Protein AF-A0AA47MT22-F1 (afdb_monomer)

Sequence (300 aa):
MAHVSGKPIEEVAQEGETEPFLYKVTQCIPCRMSLIIHWFPNLCTGFGLAFIAYPAALATLPISPLWSILFFLMLFTLGLDSQFANIEVITTCLHDAFPKFIEKKRAFISTVACAVMFLLGLPCVTQAGIYWVTLIDHSLASWVLLAIGLFEVIGIFYIYGGSRFIKDIEMMIGTKGVWFWLYWRLCWYFFTPCITLLILVMSLVMFIPPTYGTVEYPNWGLALGWCIAIFCIVMIPATALYKLAGVQGSFRKRLRLLCSPSEDWHPYMEVHRGEQYSQEHVCTGNIVADEPCCRICCIS

Radius of gyration: 28.9 Å; Cα contacts (8 Å, |Δi|>4): 123; chains: 1; bounding box: 74×49×90 Å

Solvent-accessible surface area (backbone atoms only — not comparable to full-atom values): 18422 Å² total; per-residue (Å²): 143,80,84,88,79,88,76,73,88,74,74,82,79,78,83,83,80,89,78,77,69,69,69,65,67,69,66,74,74,76,92,66,96,81,59,62,69,81,82,52,73,78,58,72,52,71,68,42,31,66,72,46,53,46,54,60,56,39,64,73,43,88,68,29,69,59,56,48,51,53,52,53,50,51,56,48,50,61,51,49,57,54,50,52,52,52,53,48,52,55,45,47,55,53,37,72,73,39,50,93,81,32,75,90,40,57,72,61,52,46,52,50,50,52,53,50,52,51,61,73,43,48,66,50,72,42,97,63,4,65,61,52,48,54,46,49,48,56,31,37,65,59,49,36,51,43,51,50,53,47,51,51,51,45,44,48,47,67,50,68,25,46,76,55,56,52,52,56,48,30,71,75,76,47,84,77,59,70,69,62,52,52,52,51,50,45,41,64,74,45,50,50,54,50,52,47,50,49,52,43,51,50,52,61,75,69,63,67,85,74,64,62,91,91,49,74,65,53,70,70,57,54,50,49,32,51,51,54,30,49,54,64,57,46,49,59,62,50,52,52,48,54,55,58,68,72,52,84,77,56,71,72,59,46,53,53,57,72,52,42,81,60,92,82,72,62,59,91,52,74,89,69,28,56,77,86,60,51,55,63,66,64,62,74,75,62,86,83,75,93,78,94,86,84,86,74,94,87,79,133

Nearest PDB structures (foldseek):
  9eup-assembly1_A  TM=9.547E-01  e=2.471E-10  Drosophila melanogaster
  4xpt-assembly1_A  TM=9.415E-01  e=1.715E-10  Drosophila melanogaster
  9eo4-assembly1_B  TM=9.540E-01  e=5.399E-10  Homo sapiens
  8hfl-assembly1_A  TM=9.388E-01  e=8.548E-09  Homo sapiens
  8xb3-assembly1_A  TM=9.120E-01  e=1.598E-08  Homo sapiens

Secondary structure (DSSP, 8-state):
--------TTSSSSSS---SSHHHHHT-SSS-TTSHHHH-TTTSSTHHIIIIIHHHHHTTSTTHHHHHHHHHHHHHHHHHHHHHHHHHHHHHHHHHH-HHHHTT-HHHHHHHHHHHHHHHHHHHHSTTHHHHHHHHHHHIIIIIHHHHHHHHHIIIIIIIIHHHHHHHHHHHH----HHHHHHHHHIIIIIHHHHHHHHHHHHHHT----EETTEEPPHHHHHHHHHHHHHHHHHHHHHHHHHHHHS-S-HHHHHHHHSSPPTT-S-SSGGG-HHHHHTHHHHSS--SS-----SSSS--

Structure (mmCIF, N/CA/C/O backbone):
data_AF-A0AA47MT22-F1
#
_entry.id   AF-A0AA47MT22-F1
#
loop_
_atom_site.group_PDB
_atom_site.id
_atom_site.type_symbol
_atom_site.label_atom_id
_atom_site.label_alt_id
_atom_site.label_comp_id
_atom_site.label_asym_id
_atom_site.label_entity_id
_atom_site.label_seq_id
_atom_site.pdbx_PDB_ins_code
_atom_site.Cartn_x
_atom_site.Cartn_y
_atom_site.Cartn_z
_atom_site.occupancy
_atom_site.B_iso_or_equiv
_atom_site.auth_seq_id
_atom_site.auth_comp_id
_atom_site.auth_asym_id
_atom_site.auth_atom_id
_atom_site.pdbx_PDB_model_num
ATOM 1 N N . MET A 1 1 ? 17.705 -26.573 -55.200 1.00 41.72 1 MET A N 1
ATOM 2 C CA . MET A 1 1 ? 19.031 -27.030 -54.733 1.00 41.72 1 MET A CA 1
ATOM 3 C C . MET A 1 1 ? 20.013 -25.883 -54.888 1.00 41.72 1 MET A C 1
ATOM 5 O O . MET A 1 1 ? 20.437 -25.626 -56.003 1.00 41.72 1 MET A O 1
ATOM 9 N N . ALA A 1 2 ? 20.317 -25.175 -53.801 1.00 27.16 2 ALA A N 1
ATOM 10 C CA . ALA A 1 2 ? 21.510 -24.340 -53.679 1.00 27.16 2 ALA A CA 1
ATOM 11 C C . ALA A 1 2 ? 21.756 -24.069 -52.186 1.00 27.16 2 ALA A C 1
ATOM 13 O O . ALA A 1 2 ? 20.980 -23.387 -51.527 1.00 27.16 2 ALA A O 1
ATOM 14 N N . HIS A 1 3 ? 22.785 -24.750 -51.691 1.00 25.95 3 HIS A N 1
ATOM 15 C CA . HIS A 1 3 ? 23.547 -24.606 -50.455 1.00 25.95 3 HIS A CA 1
ATOM 16 C C . HIS A 1 3 ? 23.179 -23.490 -49.459 1.00 25.95 3 HIS A C 1
ATOM 18 O O . HIS A 1 3 ? 23.465 -22.316 -49.668 1.00 25.95 3 HIS A O 1
ATOM 24 N N . VAL A 1 4 ? 22.712 -23.924 -48.284 1.00 35.50 4 VAL A N 1
ATOM 25 C CA . VAL A 1 4 ? 22.889 -23.221 -47.008 1.00 35.50 4 VAL A CA 1
ATOM 26 C C . VAL A 1 4 ? 24.307 -23.535 -46.527 1.00 35.50 4 VAL A C 1
ATOM 28 O O . VAL A 1 4 ? 24.593 -24.674 -46.163 1.00 35.50 4 VAL A O 1
ATOM 31 N N . SER A 1 5 ? 25.205 -22.552 -46.566 1.00 32.66 5 SER A N 1
ATOM 32 C CA . SER A 1 5 ? 26.506 -22.632 -45.897 1.00 32.66 5 SER A CA 1
ATOM 33 C C . SER A 1 5 ? 26.442 -21.755 -44.656 1.00 32.66 5 SER A C 1
ATOM 35 O O . SER A 1 5 ? 26.347 -20.533 -44.761 1.00 32.66 5 SER A O 1
ATOM 37 N N . GLY A 1 6 ? 26.441 -22.394 -43.487 1.00 42.38 6 GLY A N 1
ATOM 38 C CA . GLY A 1 6 ? 26.532 -21.716 -42.202 1.00 42.38 6 GLY A CA 1
ATOM 39 C C . GLY A 1 6 ? 27.842 -20.943 -42.087 1.00 42.38 6 GLY A C 1
ATOM 40 O O . GLY A 1 6 ? 28.906 -21.455 -42.441 1.00 42.38 6 GLY A O 1
ATOM 41 N N . LYS A 1 7 ? 27.747 -19.716 -41.578 1.00 30.31 7 LYS A N 1
ATOM 42 C CA . LYS A 1 7 ? 28.877 -18.980 -41.014 1.00 30.31 7 LYS A CA 1
ATOM 43 C C . LYS A 1 7 ? 28.681 -18.840 -39.497 1.00 30.31 7 LYS A C 1
ATOM 45 O O . LYS A 1 7 ? 27.531 -18.736 -39.065 1.00 30.31 7 LYS A O 1
ATOM 50 N N . PRO A 1 8 ? 29.760 -18.888 -38.695 1.00 29.06 8 PRO A N 1
ATOM 51 C CA . PRO A 1 8 ? 29.685 -18.911 -37.236 1.00 29.06 8 PRO A CA 1
ATOM 52 C C . PRO A 1 8 ? 29.242 -17.559 -36.665 1.00 29.06 8 PRO A C 1
ATOM 54 O O . PRO A 1 8 ? 29.506 -16.508 -37.240 1.00 29.06 8 PRO A O 1
ATOM 57 N N . ILE A 1 9 ? 28.608 -17.606 -35.494 1.00 35.16 9 ILE A N 1
ATOM 58 C CA . ILE A 1 9 ? 28.011 -16.477 -34.755 1.00 35.16 9 ILE A CA 1
ATOM 59 C C . ILE A 1 9 ? 29.068 -15.470 -34.229 1.00 35.16 9 ILE A C 1
ATOM 61 O O . ILE A 1 9 ? 28.717 -14.420 -33.704 1.00 35.16 9 ILE A O 1
ATOM 65 N N . GLU A 1 10 ? 30.364 -15.725 -34.425 1.00 34.75 10 GLU A N 1
ATOM 66 C CA . GLU A 1 10 ? 31.461 -14.890 -33.909 1.00 34.75 10 GLU A CA 1
ATOM 67 C C . GLU A 1 10 ? 31.886 -13.713 -34.809 1.00 34.75 10 GLU A C 1
ATOM 69 O O . GLU A 1 10 ? 32.590 -12.829 -34.334 1.00 34.75 10 GLU A O 1
ATOM 74 N N . GLU A 1 11 ? 31.427 -13.617 -36.064 1.00 30.66 11 GLU A N 1
ATOM 75 C CA . GLU A 1 11 ? 31.853 -12.539 -36.988 1.00 30.66 11 GLU A CA 1
ATOM 76 C C . GLU A 1 11 ? 30.921 -11.307 -37.032 1.00 30.66 11 GLU A C 1
ATOM 78 O O . GLU A 1 11 ? 31.255 -10.313 -37.667 1.00 30.66 11 GLU A O 1
ATOM 83 N N . VAL A 1 12 ? 29.777 -11.312 -36.334 1.00 33.12 12 VAL A N 1
ATOM 84 C CA . VAL A 1 12 ? 28.873 -10.132 -36.252 1.00 33.12 12 VAL A CA 1
ATOM 85 C C . VAL A 1 12 ? 29.201 -9.238 -35.040 1.00 33.12 12 VAL A C 1
ATOM 87 O O . VAL A 1 12 ? 28.605 -8.184 -34.851 1.00 33.12 12 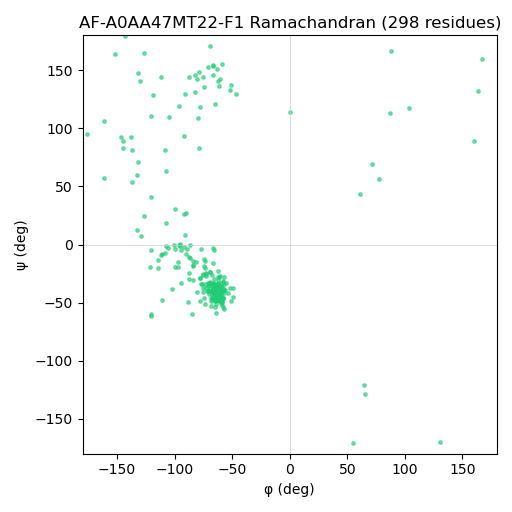VAL A O 1
ATOM 90 N N . ALA A 1 13 ? 30.182 -9.623 -34.219 1.00 32.00 13 ALA A N 1
ATOM 91 C CA . ALA A 1 13 ? 30.502 -8.939 -32.965 1.00 32.00 13 ALA A CA 1
ATOM 92 C C . ALA A 1 13 ? 31.628 -7.885 -33.060 1.00 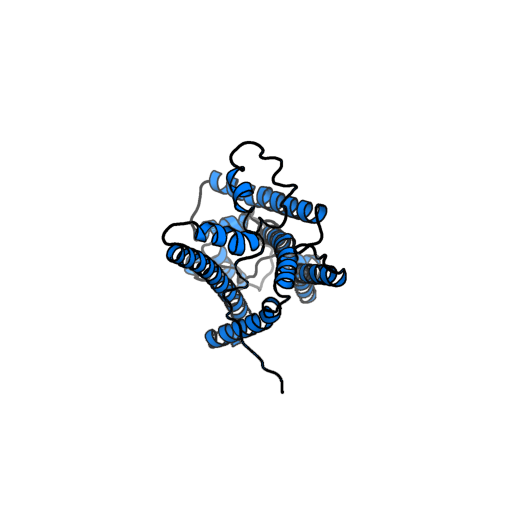32.00 13 ALA A C 1
ATOM 94 O O . ALA A 1 13 ? 31.970 -7.303 -32.033 1.00 32.00 13 ALA A O 1
ATOM 95 N N . GLN A 1 14 ? 32.230 -7.640 -34.234 1.00 31.08 14 GLN A N 1
ATOM 96 C CA . GLN A 1 14 ? 33.464 -6.833 -34.319 1.00 31.08 14 GLN A CA 1
ATOM 97 C C . GLN A 1 14 ? 33.493 -5.671 -35.322 1.00 31.08 14 GLN A C 1
ATOM 99 O O . GLN A 1 14 ? 34.523 -5.012 -35.422 1.00 31.08 14 GLN A O 1
ATOM 104 N N . GLU A 1 15 ? 32.396 -5.315 -35.990 1.00 30.23 15 GLU A N 1
ATOM 105 C CA . GLU A 1 15 ? 32.416 -4.169 -36.913 1.00 30.23 15 GLU A CA 1
ATOM 106 C C . GLU A 1 15 ? 31.163 -3.295 -36.757 1.00 30.23 15 GLU A C 1
ATOM 108 O O . GLU A 1 15 ? 30.182 -3.419 -37.484 1.00 30.23 15 GLU A O 1
ATOM 113 N N . GLY A 1 16 ? 31.184 -2.424 -35.743 1.00 29.72 16 GLY A N 1
ATOM 114 C CA . GLY A 1 16 ? 30.138 -1.426 -35.516 1.00 29.72 16 GLY A CA 1
ATOM 115 C C . GLY A 1 16 ? 30.106 -0.895 -34.083 1.00 29.72 16 GLY A C 1
ATOM 116 O O . GLY A 1 16 ? 29.376 -1.418 -33.254 1.00 29.72 16 GLY A O 1
ATOM 117 N N . GLU A 1 17 ? 30.870 0.173 -33.835 1.00 33.06 17 GLU A N 1
ATOM 118 C CA . GLU A 1 17 ? 30.753 1.093 -32.683 1.00 33.06 17 GLU A CA 1
ATOM 119 C C . GLU A 1 17 ? 31.311 0.635 -31.320 1.00 33.06 17 GLU A C 1
ATOM 121 O O . GLU A 1 17 ? 30.664 0.711 -30.277 1.00 33.06 17 GLU A O 1
ATOM 126 N N . THR A 1 18 ? 32.599 0.289 -31.286 1.00 36.19 18 THR A N 1
ATOM 127 C CA . THR A 1 18 ? 33.440 0.550 -30.105 1.00 36.19 18 THR A CA 1
ATOM 128 C C . THR A 1 18 ? 33.854 2.032 -30.068 1.00 36.19 18 THR A C 1
ATOM 130 O O . THR A 1 18 ? 34.573 2.474 -30.960 1.00 36.19 18 THR A O 1
ATOM 133 N N . GLU A 1 19 ? 33.433 2.731 -28.997 1.00 36.72 19 GLU A N 1
ATOM 134 C CA . GLU A 1 19 ? 33.681 4.137 -28.569 1.00 36.72 19 GLU A CA 1
ATOM 135 C C . GLU A 1 19 ? 32.711 5.209 -29.131 1.00 36.72 19 GLU A C 1
ATOM 137 O O . GLU A 1 19 ? 32.750 5.476 -30.331 1.00 36.72 19 GLU A O 1
ATOM 142 N N . PRO A 1 20 ? 31.858 5.881 -28.300 1.00 39.59 20 PRO A N 1
ATOM 143 C CA . PRO A 1 20 ? 32.240 6.510 -27.026 1.00 39.59 20 PRO A CA 1
ATOM 144 C C . PRO A 1 20 ? 31.150 6.428 -25.919 1.00 39.59 20 PRO A C 1
ATOM 146 O O . PRO A 1 20 ? 30.406 7.385 -25.684 1.00 39.59 20 PRO A O 1
ATOM 149 N N . PHE A 1 21 ? 31.055 5.315 -25.181 1.00 44.97 21 PHE A N 1
ATOM 150 C CA . PHE A 1 21 ? 30.236 5.256 -23.949 1.00 44.97 21 PHE A CA 1
ATOM 151 C C . PHE A 1 21 ? 31.080 5.552 -22.692 1.00 44.97 21 PHE A C 1
ATOM 153 O O . PHE A 1 21 ? 30.622 6.220 -21.766 1.00 44.97 21 PHE A O 1
ATOM 160 N N . LEU A 1 22 ? 32.359 5.159 -22.696 1.00 36.66 22 LEU A N 1
ATOM 161 C CA . LEU A 1 22 ? 33.293 5.312 -21.570 1.00 36.66 22 LEU A 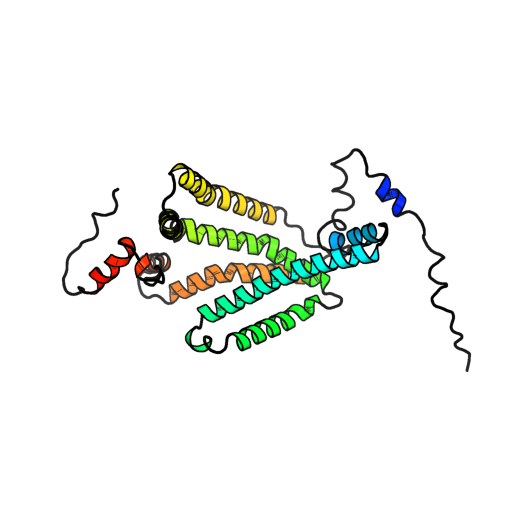CA 1
ATOM 162 C C . LEU A 1 22 ? 33.858 6.737 -21.408 1.00 36.66 22 LEU A C 1
ATOM 164 O O . LEU A 1 22 ? 34.106 7.181 -20.282 1.00 36.66 22 LEU A O 1
ATOM 168 N N . TYR A 1 23 ? 33.971 7.503 -22.498 1.00 37.50 23 TYR A N 1
ATOM 169 C CA . TYR A 1 23 ? 34.375 8.917 -22.456 1.00 37.50 23 TYR A CA 1
ATOM 170 C C . TYR A 1 23 ? 33.369 9.803 -21.689 1.00 37.50 23 TYR A C 1
ATOM 172 O O . TYR A 1 23 ? 33.774 10.720 -20.973 1.00 37.50 23 TYR A O 1
ATOM 180 N N . LYS A 1 24 ? 32.062 9.502 -21.748 1.00 38.75 24 LYS A N 1
ATOM 181 C CA . LYS A 1 24 ? 31.034 10.294 -21.047 1.00 38.75 24 LYS A CA 1
ATOM 182 C C . LYS A 1 24 ? 30.945 10.013 -19.547 1.00 38.75 24 LYS A C 1
ATOM 184 O O . LYS A 1 24 ? 30.583 10.913 -18.798 1.00 38.75 24 LYS A O 1
ATOM 189 N N . VAL A 1 25 ? 31.284 8.806 -19.095 1.00 45.94 25 VAL A N 1
ATOM 190 C CA . VAL A 1 25 ? 31.174 8.434 -17.671 1.00 45.94 25 VAL A CA 1
ATOM 191 C C . VAL A 1 25 ? 32.319 9.036 -16.846 1.00 45.94 25 VAL A C 1
ATOM 193 O O . VAL A 1 25 ? 32.112 9.463 -15.712 1.00 45.94 25 VAL A O 1
ATOM 196 N N . THR A 1 26 ? 33.513 9.155 -17.430 1.00 38.31 26 THR A N 1
ATOM 197 C CA . THR A 1 26 ? 34.720 9.576 -16.695 1.00 38.31 26 THR A CA 1
ATOM 198 C C . THR A 1 26 ? 34.862 11.103 -16.572 1.00 38.31 26 THR A C 1
ATOM 200 O O . THR A 1 26 ? 35.562 11.586 -15.687 1.00 38.31 26 THR A O 1
ATOM 203 N N . GLN A 1 27 ? 34.160 11.893 -17.395 1.00 35.69 27 GLN A N 1
ATOM 204 C CA . GLN A 1 27 ? 34.211 13.365 -17.338 1.00 35.69 27 GLN A CA 1
ATOM 205 C C . GLN A 1 27 ? 33.215 13.987 -16.326 1.00 35.69 27 GLN A C 1
ATOM 207 O O . GLN A 1 27 ? 33.185 15.204 -16.157 1.00 35.69 27 GLN A O 1
ATOM 212 N N . CYS A 1 28 ? 32.420 13.176 -15.614 1.00 40.41 28 CYS A N 1
ATOM 213 C CA . CYS A 1 28 ? 31.379 13.626 -14.673 1.00 40.41 28 CYS A CA 1
ATOM 214 C C . CYS A 1 28 ? 31.845 13.809 -13.212 1.00 40.41 28 CYS A C 1
ATOM 216 O O . CYS A 1 28 ? 31.042 13.731 -12.284 1.00 40.41 28 CYS A O 1
ATOM 218 N N . ILE A 1 29 ? 33.129 14.093 -12.991 1.00 47.78 29 ILE A N 1
ATOM 219 C CA . ILE A 1 29 ? 33.681 14.528 -11.699 1.00 47.78 29 ILE A CA 1
ATOM 220 C C . ILE A 1 29 ? 34.677 15.653 -12.046 1.00 47.78 29 ILE A C 1
ATOM 222 O O . ILE A 1 29 ? 35.802 15.304 -12.392 1.00 47.78 29 ILE A O 1
ATOM 226 N N . PRO A 1 30 ? 34.339 16.970 -12.073 1.00 47.44 30 PRO A N 1
ATOM 227 C CA . PRO A 1 30 ? 33.476 17.705 -11.135 1.00 47.44 30 PRO A CA 1
ATOM 228 C C . PRO A 1 30 ? 32.564 18.806 -11.774 1.00 47.44 30 PRO A C 1
ATOM 230 O O . PRO A 1 30 ? 32.620 19.102 -12.962 1.00 47.44 30 PRO A O 1
ATOM 233 N N . CYS A 1 31 ? 31.758 19.486 -10.943 1.00 33.75 31 CYS A N 1
ATOM 234 C CA . CYS A 1 31 ? 31.208 20.843 -11.167 1.00 33.75 31 CYS A CA 1
ATOM 235 C C . CYS A 1 31 ? 30.108 21.086 -12.236 1.00 33.75 31 CYS A C 1
ATOM 237 O O . CYS A 1 31 ? 30.317 21.864 -13.162 1.00 33.75 31 CYS A O 1
ATOM 239 N N . ARG A 1 32 ? 28.873 20.597 -12.024 1.00 36.88 32 ARG A N 1
ATOM 240 C CA . ARG A 1 32 ? 27.625 21.399 -12.201 1.00 36.88 32 ARG A CA 1
ATOM 241 C C . ARG A 1 32 ? 26.385 20.597 -11.786 1.00 36.88 32 ARG A C 1
ATOM 243 O O . ARG A 1 32 ? 25.789 19.877 -12.579 1.00 36.88 32 ARG A O 1
ATOM 250 N N . MET A 1 33 ? 25.953 20.786 -10.542 1.00 38.59 33 MET A N 1
ATOM 251 C CA . MET A 1 33 ? 24.784 20.117 -9.945 1.00 38.59 33 MET A CA 1
ATOM 252 C C . MET A 1 33 ? 23.429 20.511 -10.585 1.00 38.59 33 MET A C 1
ATOM 254 O O . MET A 1 33 ? 22.405 19.943 -10.237 1.00 38.59 33 MET A O 1
ATOM 258 N N . SER A 1 34 ? 23.389 21.462 -11.529 1.00 38.19 34 SER A N 1
ATOM 259 C CA . SER A 1 34 ? 22.131 21.983 -12.104 1.00 38.19 34 SER A CA 1
ATOM 260 C C . SER A 1 34 ? 21.829 21.547 -13.543 1.00 38.19 34 SER A C 1
ATOM 262 O O . SER A 1 34 ? 20.791 21.932 -14.066 1.00 38.19 34 SER A O 1
ATOM 264 N N . LEU A 1 35 ? 22.693 20.768 -14.206 1.00 37.38 35 LEU A N 1
ATOM 265 C CA . LEU A 1 35 ? 22.514 20.417 -15.631 1.00 37.38 35 LEU A CA 1
ATOM 266 C C . LEU A 1 35 ? 22.172 18.948 -15.906 1.00 37.38 35 LEU A C 1
ATOM 268 O O . LEU A 1 35 ? 21.790 18.616 -17.025 1.00 37.38 35 LEU A O 1
ATOM 272 N N . ILE A 1 36 ? 22.228 18.085 -14.890 1.00 43.88 36 ILE A N 1
ATOM 273 C CA . ILE A 1 36 ? 21.918 16.651 -15.020 1.00 43.88 36 ILE A CA 1
ATOM 274 C C . ILE A 1 36 ? 20.405 16.404 -15.193 1.00 43.88 36 ILE A C 1
ATOM 276 O O . ILE A 1 36 ? 20.008 15.431 -15.824 1.00 43.88 36 ILE A O 1
ATOM 280 N N . ILE A 1 37 ? 19.549 17.324 -14.733 1.00 46.00 37 ILE A N 1
ATOM 281 C CA . ILE A 1 37 ? 18.085 17.155 -14.767 1.00 46.00 37 ILE A CA 1
ATOM 282 C C . ILE A 1 37 ? 17.509 17.297 -16.191 1.00 46.00 37 ILE A C 1
ATOM 284 O O . ILE A 1 37 ? 16.473 16.713 -16.487 1.00 46.00 37 ILE A O 1
ATOM 288 N N . HIS A 1 38 ? 18.172 18.024 -17.101 1.00 41.81 38 HIS A N 1
ATOM 289 C CA . HIS A 1 38 ? 17.554 18.392 -18.385 1.00 41.81 38 HIS A CA 1
ATOM 290 C C . HIS A 1 38 ? 17.919 17.481 -19.574 1.00 41.81 38 HIS A C 1
ATOM 292 O O . HIS A 1 38 ? 17.229 17.521 -20.584 1.00 41.81 38 HIS A O 1
ATOM 298 N N . TRP A 1 39 ? 18.964 16.646 -19.470 1.00 39.34 39 TRP A N 1
ATOM 299 C CA . TRP A 1 39 ? 19.427 15.797 -20.588 1.00 39.34 39 TRP A CA 1
ATOM 300 C C . TRP A 1 39 ? 19.271 14.281 -20.374 1.00 39.34 39 TRP A C 1
ATOM 302 O O . TRP A 1 39 ? 19.350 13.535 -21.344 1.00 39.34 39 TRP A O 1
ATOM 312 N N . PHE A 1 40 ? 19.000 13.813 -19.149 1.00 43.84 40 PHE A N 1
ATOM 313 C CA . PHE A 1 40 ? 18.734 12.394 -18.851 1.00 43.84 40 PHE A CA 1
ATOM 314 C C . PHE A 1 40 ? 17.550 12.194 -17.878 1.00 43.84 40 PHE A C 1
ATOM 316 O O . PHE A 1 40 ? 17.709 11.527 -16.856 1.00 43.84 40 PHE A O 1
ATOM 323 N N . PRO A 1 41 ? 16.345 12.737 -18.138 1.00 47.47 41 PRO A N 1
ATOM 324 C CA . PRO A 1 41 ? 15.262 12.630 -17.160 1.00 47.47 41 PRO A CA 1
ATOM 325 C C . PRO A 1 41 ? 14.716 11.197 -16.987 1.00 47.47 41 PRO A C 1
ATOM 327 O O . PRO A 1 41 ? 14.207 10.887 -15.917 1.00 47.47 41 PRO A O 1
ATOM 330 N N . ASN A 1 42 ? 14.871 10.301 -17.978 1.00 45.19 42 ASN A N 1
ATOM 331 C CA . ASN A 1 42 ? 14.142 9.018 -18.001 1.00 45.19 42 ASN A CA 1
ATOM 332 C C . ASN A 1 42 ? 14.999 7.736 -18.014 1.00 45.19 42 ASN A C 1
ATOM 334 O O . ASN A 1 42 ? 14.435 6.648 -17.952 1.00 45.19 42 ASN A O 1
ATOM 338 N N . LEU A 1 43 ? 16.337 7.815 -18.095 1.00 43.22 43 LEU A N 1
ATOM 339 C CA . LEU A 1 43 ? 17.196 6.611 -18.062 1.00 43.22 43 LEU A CA 1
ATOM 340 C C . LEU A 1 43 ? 17.766 6.301 -16.665 1.00 43.22 43 LEU A C 1
ATOM 342 O O . LEU A 1 43 ? 18.166 5.170 -16.403 1.00 43.22 43 LEU A O 1
ATOM 346 N N . CYS A 1 44 ? 17.790 7.290 -15.766 1.00 50.97 44 CYS A N 1
ATOM 347 C CA . CYS A 1 44 ? 18.489 7.210 -14.478 1.00 50.97 44 CYS A CA 1
ATOM 348 C C . CYS A 1 44 ? 17.557 7.086 -13.260 1.00 50.97 44 CYS A C 1
ATOM 350 O O . CYS A 1 44 ? 17.983 7.363 -12.140 1.00 50.97 44 CYS A O 1
ATOM 352 N N . THR A 1 45 ? 16.296 6.685 -13.442 1.00 65.25 45 THR A N 1
ATOM 353 C CA . THR A 1 45 ? 15.332 6.511 -12.344 1.00 65.25 45 THR A CA 1
ATOM 354 C C . THR A 1 45 ? 14.647 5.140 -12.422 1.00 65.25 45 THR A C 1
ATOM 356 O O . THR A 1 45 ? 14.370 4.614 -13.499 1.00 65.25 45 THR A O 1
ATOM 359 N N . GLY A 1 46 ? 14.428 4.508 -11.264 1.00 75.62 46 GLY A N 1
ATOM 360 C CA . GLY A 1 46 ? 13.717 3.227 -11.150 1.00 75.62 46 GLY A CA 1
ATOM 361 C C . GLY A 1 46 ? 14.431 2.031 -11.799 1.00 75.62 46 GLY A C 1
ATOM 362 O O . GLY A 1 46 ? 15.606 1.766 -11.534 1.00 75.62 46 GLY A O 1
ATOM 363 N N . PHE A 1 47 ? 13.704 1.287 -12.641 1.00 82.81 47 PHE A N 1
ATOM 364 C CA . PHE A 1 47 ? 14.145 0.017 -13.236 1.00 82.81 47 PHE A CA 1
ATOM 365 C C . PHE A 1 47 ? 15.408 0.135 -14.105 1.00 82.81 47 PHE A C 1
ATOM 367 O O . PHE A 1 47 ? 16.248 -0.764 -14.077 1.00 82.81 47 PHE A O 1
ATOM 374 N N . GLY A 1 48 ? 15.582 1.237 -14.844 1.00 82.81 48 GLY A N 1
ATOM 375 C CA . GLY A 1 48 ? 16.758 1.439 -15.703 1.00 82.81 48 GLY A CA 1
ATOM 376 C C . GLY A 1 48 ? 18.061 1.535 -14.907 1.00 82.81 48 GLY A C 1
ATOM 377 O O . GLY A 1 48 ? 19.089 0.993 -15.312 1.00 82.81 48 GLY A O 1
ATOM 378 N N . LEU A 1 49 ? 18.006 2.130 -13.714 1.00 85.25 49 LEU A N 1
ATOM 379 C CA . LEU A 1 49 ? 19.155 2.184 -12.819 1.00 85.25 49 LEU A CA 1
ATOM 380 C C . LEU A 1 49 ? 19.541 0.767 -12.364 1.00 85.25 49 LEU A C 1
ATOM 382 O O . LEU A 1 49 ? 20.679 0.344 -12.569 1.00 85.25 49 LEU A O 1
ATOM 386 N N . ALA A 1 50 ? 18.575 0.024 -11.810 1.00 87.81 50 ALA A N 1
ATOM 387 C CA . ALA A 1 50 ? 18.759 -1.320 -11.254 1.00 87.81 50 ALA A CA 1
ATOM 388 C C . ALA A 1 50 ? 19.223 -2.362 -12.284 1.00 87.81 50 ALA A C 1
ATOM 390 O O . ALA A 1 50 ? 20.096 -3.168 -11.974 1.00 87.81 50 ALA A O 1
ATOM 391 N N . PHE A 1 51 ? 18.661 -2.351 -13.496 1.00 89.44 51 PHE A N 1
ATOM 392 C CA . PHE A 1 51 ? 18.847 -3.434 -14.471 1.00 89.44 51 PHE A CA 1
ATOM 393 C C . PHE A 1 51 ? 19.739 -3.079 -15.668 1.00 89.44 51 PHE A C 1
ATOM 395 O O . PHE A 1 51 ? 20.085 -3.975 -16.433 1.00 89.44 51 PHE A O 1
ATOM 402 N N . ILE A 1 52 ? 20.146 -1.814 -15.829 1.00 88.38 52 ILE A N 1
ATOM 403 C CA . ILE A 1 52 ? 21.045 -1.384 -16.917 1.00 88.38 52 ILE A CA 1
ATOM 404 C C . ILE A 1 52 ? 22.322 -0.774 -16.338 1.00 88.38 52 ILE A C 1
ATOM 406 O O . ILE A 1 52 ? 23.414 -1.291 -16.570 1.00 88.38 52 ILE A O 1
ATOM 410 N N . ALA A 1 53 ? 22.197 0.296 -15.548 1.00 89.19 53 ALA A N 1
ATOM 411 C CA . ALA A 1 53 ? 23.359 1.038 -15.057 1.00 89.19 53 ALA A CA 1
ATOM 412 C C . ALA A 1 53 ? 24.197 0.233 -14.046 1.00 89.19 53 ALA A C 1
ATOM 414 O O . ALA A 1 53 ? 25.422 0.176 -14.177 1.00 89.19 53 ALA A O 1
ATOM 415 N N . TYR A 1 54 ? 23.559 -0.421 -13.065 1.00 88.62 54 TYR A N 1
ATOM 416 C CA . TYR A 1 54 ? 24.279 -1.222 -12.068 1.00 88.62 54 TYR A CA 1
ATOM 417 C C . TYR A 1 54 ? 25.008 -2.425 -12.687 1.00 88.62 54 TYR A C 1
ATOM 419 O O . TYR A 1 54 ? 26.214 -2.530 -12.469 1.00 88.62 54 TYR A O 1
ATOM 427 N N . PRO A 1 55 ? 24.372 -3.297 -13.498 1.00 90.88 55 PRO A N 1
ATOM 428 C CA . PRO A 1 55 ? 25.082 -4.402 -14.142 1.00 90.88 55 PRO A CA 1
ATOM 429 C C . PRO A 1 55 ? 26.248 -3.943 -15.028 1.00 90.88 55 PRO A C 1
ATOM 431 O O . PRO A 1 55 ? 27.307 -4.569 -15.001 1.00 90.88 55 PRO A O 1
ATOM 434 N N . ALA A 1 56 ? 26.100 -2.822 -15.747 1.00 88.94 56 ALA A N 1
ATOM 435 C CA . ALA A 1 56 ? 27.181 -2.247 -16.550 1.00 88.94 56 ALA A CA 1
ATOM 436 C C . ALA A 1 56 ? 28.389 -1.832 -15.692 1.00 88.94 56 ALA A C 1
ATOM 438 O O . ALA A 1 56 ? 29.533 -2.085 -16.068 1.00 88.94 56 ALA A O 1
ATOM 439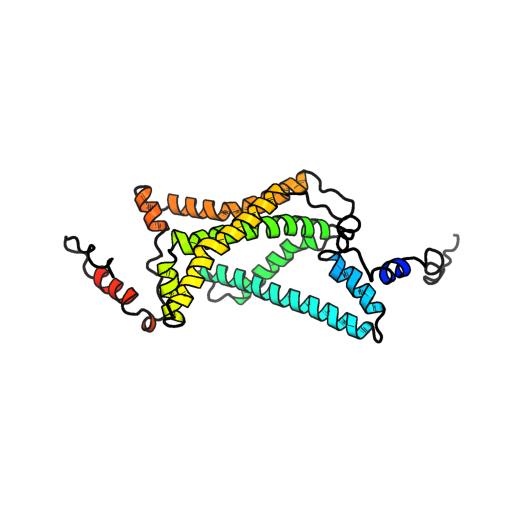 N N . ALA A 1 57 ? 28.150 -1.248 -14.514 1.00 90.56 57 ALA A N 1
ATOM 440 C CA . ALA A 1 57 ? 29.216 -0.910 -13.576 1.00 90.56 57 ALA A CA 1
ATOM 441 C C . ALA A 1 57 ? 29.843 -2.167 -12.944 1.00 90.56 57 ALA A C 1
ATOM 443 O O . ALA A 1 57 ? 31.067 -2.270 -12.870 1.00 90.56 57 ALA A O 1
ATOM 444 N N . LEU A 1 58 ? 29.033 -3.155 -12.548 1.00 91.44 58 LEU A N 1
ATOM 445 C CA . LEU A 1 58 ? 29.508 -4.406 -11.939 1.00 91.44 58 LEU A CA 1
ATOM 446 C C . LEU A 1 58 ? 30.397 -5.224 -12.886 1.00 91.44 58 LEU A C 1
ATOM 448 O O . LEU A 1 58 ? 31.329 -5.884 -12.423 1.00 91.44 58 LEU A O 1
ATOM 452 N N . ALA A 1 59 ? 30.166 -5.136 -14.199 1.00 91.75 59 ALA A N 1
ATOM 453 C CA . ALA A 1 59 ? 30.997 -5.781 -15.215 1.00 91.75 59 ALA A CA 1
ATOM 454 C C . ALA A 1 59 ? 32.453 -5.273 -15.237 1.00 91.75 59 ALA A C 1
ATOM 456 O O . ALA A 1 59 ? 33.342 -5.995 -15.676 1.00 91.75 59 ALA A O 1
ATOM 457 N N . THR A 1 60 ? 32.718 -4.061 -14.738 1.00 92.12 60 THR A N 1
ATOM 458 C CA . THR A 1 60 ? 34.075 -3.481 -14.693 1.00 92.12 60 THR A CA 1
ATOM 459 C C . THR A 1 60 ? 34.879 -3.865 -13.448 1.00 92.12 60 THR A C 1
ATOM 461 O O . THR A 1 60 ? 36.087 -3.636 -13.399 1.00 92.12 60 THR A O 1
ATOM 464 N N . LEU A 1 61 ? 34.235 -4.456 -12.436 1.00 92.44 61 LEU A N 1
ATOM 465 C CA . LEU A 1 61 ? 34.899 -4.860 -11.198 1.00 92.44 61 LEU A CA 1
ATOM 466 C C . LEU A 1 61 ? 35.664 -6.180 -11.380 1.00 92.44 61 LEU A C 1
ATOM 468 O O . LEU A 1 61 ? 35.204 -7.057 -12.117 1.00 92.44 61 LEU A O 1
ATOM 472 N N . PRO A 1 62 ? 36.790 -6.386 -10.669 1.00 90.75 62 PRO A N 1
ATOM 473 C CA . PRO A 1 62 ? 37.441 -7.689 -10.627 1.00 90.75 62 PRO A CA 1
ATOM 474 C C . PRO A 1 62 ? 36.502 -8.725 -9.991 1.00 90.75 62 PRO A C 1
ATOM 476 O O . PRO A 1 62 ? 35.819 -8.435 -9.007 1.00 90.75 62 PRO A O 1
ATOM 479 N N . ILE A 1 63 ? 36.488 -9.950 -10.530 1.00 94.31 63 ILE A N 1
ATOM 480 C CA . ILE A 1 63 ? 35.577 -11.028 -10.090 1.00 94.31 63 ILE A CA 1
ATOM 481 C C . ILE A 1 63 ? 34.097 -10.627 -10.301 1.00 94.31 63 ILE A C 1
ATOM 483 O O . ILE A 1 63 ? 33.228 -10.852 -9.459 1.00 94.31 63 ILE A O 1
ATOM 487 N N . SER A 1 64 ? 33.793 -10.033 -11.457 1.00 92.44 64 SER A N 1
ATOM 488 C CA . SER A 1 64 ? 32.466 -9.512 -11.833 1.00 92.44 64 SER A CA 1
ATOM 489 C C . SER A 1 64 ? 31.287 -10.488 -11.623 1.00 92.44 64 SER A C 1
ATOM 491 O O . SER A 1 64 ? 30.222 -10.038 -11.184 1.00 92.44 64 SER A O 1
ATOM 493 N N . PRO A 1 65 ? 31.427 -11.814 -11.865 1.00 94.06 65 PRO A N 1
ATOM 494 C CA . PRO A 1 65 ? 30.333 -12.762 -11.639 1.00 94.06 65 PRO A CA 1
ATOM 495 C C . PRO A 1 65 ? 29.867 -12.836 -10.179 1.00 94.06 65 PRO A C 1
ATOM 497 O O . PRO A 1 65 ? 28.668 -12.940 -9.929 1.00 94.06 65 PRO A O 1
ATOM 500 N N . LEU A 1 66 ? 30.786 -12.732 -9.210 1.00 94.94 66 LEU A N 1
ATOM 501 C CA . LEU A 1 66 ? 30.449 -12.786 -7.783 1.00 94.94 66 LEU A CA 1
ATOM 502 C C . LEU A 1 66 ? 29.584 -11.586 -7.385 1.00 94.94 66 LEU A C 1
ATOM 504 O O . LEU A 1 66 ? 28.538 -11.755 -6.760 1.00 94.94 66 LEU A O 1
ATOM 508 N N . TRP A 1 67 ? 29.989 -10.382 -7.795 1.00 93.31 67 TRP A N 1
ATOM 509 C CA . TRP A 1 67 ? 29.258 -9.153 -7.485 1.00 93.31 67 TRP A CA 1
ATOM 510 C C . TRP A 1 67 ? 27.880 -9.107 -8.145 1.00 93.31 67 TRP A C 1
ATOM 512 O O . TRP A 1 67 ? 26.918 -8.661 -7.524 1.00 93.31 67 TRP A O 1
ATOM 522 N N . SER A 1 68 ? 27.765 -9.628 -9.368 1.00 94.00 68 SER A N 1
ATOM 523 C CA . SER A 1 68 ? 26.486 -9.717 -10.079 1.00 94.00 68 SER A CA 1
ATOM 524 C C . SER A 1 68 ? 25.504 -10.651 -9.363 1.00 94.00 68 SER A C 1
ATOM 526 O O . SER A 1 68 ? 24.348 -10.281 -9.166 1.00 94.00 68 SER A O 1
ATOM 528 N N . ILE A 1 69 ? 25.960 -11.827 -8.909 1.00 95.75 69 ILE A N 1
ATOM 529 C CA . ILE A 1 69 ? 25.115 -12.773 -8.160 1.00 95.75 69 ILE A CA 1
ATOM 530 C C . ILE A 1 69 ? 24.632 -12.150 -6.848 1.00 95.75 69 ILE A C 1
ATOM 532 O O . ILE A 1 69 ? 23.439 -12.206 -6.561 1.00 95.75 69 ILE A O 1
ATOM 536 N N . LEU A 1 70 ? 25.525 -11.530 -6.068 1.00 94.81 70 LEU A N 1
ATOM 537 C CA . LEU A 1 70 ? 25.148 -10.889 -4.803 1.00 94.81 70 LEU A CA 1
ATOM 538 C C . LEU A 1 70 ? 24.146 -9.747 -5.013 1.00 94.81 70 LEU A C 1
ATOM 540 O O . LEU A 1 70 ? 23.189 -9.622 -4.250 1.00 94.81 70 LEU A O 1
ATOM 544 N N . PHE A 1 71 ? 24.331 -8.947 -6.063 1.00 94.06 71 PHE A N 1
ATOM 545 C CA . PHE A 1 71 ? 23.434 -7.843 -6.391 1.00 94.06 71 PHE A CA 1
ATOM 546 C C . PHE A 1 71 ? 22.033 -8.325 -6.792 1.00 94.06 71 PHE A C 1
ATOM 548 O O . PHE A 1 71 ? 21.037 -7.842 -6.252 1.00 94.06 71 PHE A O 1
ATOM 555 N N . PHE A 1 72 ? 21.929 -9.310 -7.688 1.00 94.75 72 PHE A N 1
ATOM 556 C CA . PHE A 1 72 ? 20.623 -9.849 -8.079 1.00 94.75 72 PHE A CA 1
ATOM 557 C C . PHE A 1 72 ? 19.961 -10.656 -6.961 1.00 94.75 72 PHE A C 1
ATOM 559 O O . PHE A 1 72 ? 18.740 -10.597 -6.828 1.00 94.75 72 PHE A O 1
ATOM 566 N N . LEU A 1 73 ? 20.739 -11.352 -6.125 1.00 96.38 73 LEU A N 1
ATOM 567 C CA . LEU A 1 73 ? 20.214 -12.021 -4.936 1.00 96.38 73 LEU A CA 1
ATOM 568 C C . LEU A 1 73 ? 19.609 -11.007 -3.961 1.00 96.38 73 LEU A C 1
ATOM 570 O O . LEU A 1 73 ? 18.505 -11.230 -3.482 1.00 96.38 73 LEU A O 1
ATOM 574 N N . MET A 1 74 ? 20.284 -9.877 -3.730 1.00 95.50 74 MET A N 1
ATOM 575 C CA . MET A 1 74 ? 19.756 -8.782 -2.914 1.00 95.50 74 MET A CA 1
ATOM 576 C C . MET A 1 74 ? 18.438 -8.239 -3.486 1.00 95.50 74 MET A C 1
ATOM 578 O O . MET A 1 74 ? 17.461 -8.111 -2.750 1.00 95.50 74 MET A O 1
ATOM 582 N N . LEU A 1 75 ? 18.378 -7.938 -4.791 1.00 94.31 75 LEU A N 1
ATOM 583 C CA . LEU A 1 75 ? 17.135 -7.477 -5.429 1.00 94.31 75 LEU A CA 1
ATOM 584 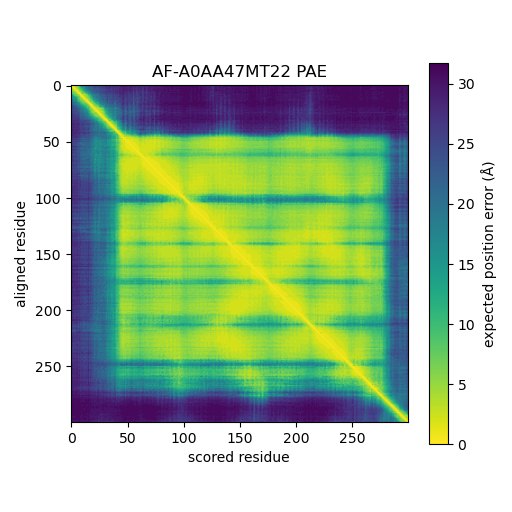C C . LEU A 1 75 ? 16.009 -8.514 -5.307 1.00 94.31 75 LEU A C 1
ATOM 586 O O . LEU A 1 75 ? 14.860 -8.153 -5.055 1.00 94.31 75 LEU A O 1
ATOM 590 N N . PHE A 1 76 ? 16.340 -9.799 -5.446 1.00 95.38 76 PHE A N 1
ATOM 591 C CA . PHE A 1 76 ? 15.388 -10.895 -5.301 1.00 95.38 76 PHE A CA 1
ATOM 592 C C . PHE A 1 76 ? 14.851 -11.006 -3.871 1.00 95.38 76 PHE A C 1
ATOM 594 O O . PHE A 1 76 ? 13.637 -11.076 -3.695 1.00 95.38 76 PHE A O 1
ATOM 601 N N . THR A 1 77 ? 15.710 -10.957 -2.849 1.00 95.50 77 THR A N 1
ATOM 602 C CA . THR A 1 77 ? 15.270 -11.017 -1.446 1.00 95.50 77 THR A CA 1
ATOM 603 C C . THR A 1 77 ? 14.429 -9.800 -1.057 1.00 95.50 77 THR A C 1
ATOM 605 O O . THR A 1 77 ? 13.381 -9.975 -0.446 1.00 95.50 77 THR A O 1
ATOM 608 N N . LEU A 1 78 ? 14.799 -8.591 -1.508 1.00 94.88 78 LEU A N 1
ATOM 609 C CA . LEU A 1 78 ? 14.002 -7.373 -1.281 1.00 94.88 78 LEU A CA 1
ATOM 610 C C . LEU A 1 78 ? 12.587 -7.484 -1.874 1.00 94.88 78 LEU A C 1
ATOM 612 O O . LEU A 1 78 ? 11.604 -7.061 -1.257 1.00 94.88 78 LEU A O 1
ATOM 616 N N . GLY A 1 79 ? 12.481 -8.070 -3.071 1.00 94.69 79 GLY A N 1
ATOM 617 C CA . GLY A 1 79 ? 11.197 -8.359 -3.701 1.00 94.69 79 GLY A CA 1
ATOM 618 C C . GLY A 1 79 ? 10.405 -9.432 -2.952 1.00 94.69 79 GLY A C 1
ATOM 619 O O . GLY A 1 79 ? 9.206 -9.263 -2.732 1.00 94.69 79 GLY A O 1
ATOM 620 N N . LEU A 1 80 ? 11.063 -10.516 -2.529 1.00 95.38 80 LEU A N 1
ATOM 621 C CA . LEU A 1 80 ? 10.421 -11.617 -1.808 1.00 95.38 80 LEU A CA 1
ATOM 622 C C . LEU A 1 80 ? 9.822 -11.181 -0.469 1.00 95.38 80 LEU A C 1
ATOM 624 O O . LEU A 1 80 ? 8.664 -11.501 -0.206 1.00 95.38 80 LEU A O 1
ATOM 628 N N . ASP A 1 81 ? 10.569 -10.436 0.347 1.00 95.94 81 ASP A N 1
ATOM 629 C CA . ASP A 1 81 ? 10.102 -9.990 1.667 1.00 95.94 81 ASP A CA 1
ATOM 630 C C . ASP A 1 81 ? 8.834 -9.131 1.549 1.00 95.94 81 ASP A C 1
ATOM 632 O O . ASP A 1 81 ? 7.845 -9.343 2.256 1.00 95.94 81 ASP A O 1
ATOM 636 N N . SER A 1 82 ? 8.823 -8.218 0.574 1.00 95.12 82 SER A N 1
ATOM 637 C CA . SER A 1 82 ? 7.662 -7.373 0.278 1.00 95.12 82 SER A CA 1
ATOM 638 C C . SER A 1 82 ? 6.455 -8.201 -0.184 1.00 95.12 82 SER A C 1
ATOM 640 O O . SER A 1 82 ? 5.321 -7.933 0.216 1.00 95.12 82 SER A O 1
ATOM 642 N N . GLN A 1 83 ? 6.677 -9.243 -0.992 1.00 93.94 83 GLN A N 1
ATOM 643 C CA . GLN A 1 83 ? 5.592 -10.101 -1.472 1.00 93.94 83 GLN A CA 1
ATOM 644 C C . GLN A 1 83 ? 5.007 -10.995 -0.380 1.00 93.94 83 GLN A C 1
ATOM 646 O O . GLN A 1 83 ? 3.789 -11.189 -0.353 1.00 93.94 83 GLN A O 1
ATOM 651 N N . PHE A 1 84 ? 5.826 -11.492 0.550 1.00 93.25 84 PHE A N 1
ATOM 652 C CA . PHE A 1 84 ? 5.311 -12.215 1.713 1.00 93.25 84 PHE A CA 1
ATOM 653 C C . PHE A 1 84 ? 4.430 -11.323 2.589 1.00 93.25 84 PHE A C 1
ATOM 655 O O . PHE A 1 84 ? 3.349 -11.759 2.987 1.00 93.25 84 PHE A O 1
ATOM 662 N N . ALA A 1 85 ? 4.830 -10.068 2.815 1.00 94.88 85 ALA A N 1
ATOM 663 C CA . ALA A 1 85 ? 4.007 -9.108 3.548 1.00 94.88 85 ALA A CA 1
ATOM 664 C C . ALA A 1 85 ? 2.649 -8.870 2.857 1.00 94.88 85 ALA A C 1
ATOM 666 O O . ALA A 1 85 ? 1.609 -8.928 3.511 1.00 94.88 85 ALA A O 1
ATOM 667 N N . ASN A 1 86 ? 2.632 -8.691 1.531 1.00 91.94 86 ASN A N 1
ATOM 668 C CA . ASN A 1 86 ? 1.390 -8.497 0.773 1.00 91.94 86 ASN A CA 1
ATOM 669 C C . ASN A 1 86 ? 0.447 -9.709 0.853 1.00 91.94 86 ASN A C 1
ATOM 671 O O . ASN A 1 86 ? -0.753 -9.550 1.096 1.00 91.94 86 ASN A O 1
ATOM 675 N N . ILE A 1 87 ? 0.975 -10.926 0.671 1.00 92.50 87 ILE A N 1
ATOM 676 C CA . ILE A 1 87 ? 0.180 -12.162 0.761 1.00 92.50 87 ILE A CA 1
ATOM 677 C C . ILE A 1 87 ? -0.394 -12.330 2.172 1.00 92.50 87 ILE A C 1
ATOM 679 O O . ILE A 1 87 ? -1.559 -12.721 2.314 1.00 92.50 87 ILE A O 1
ATOM 683 N N . GLU A 1 88 ? 0.395 -12.026 3.205 1.00 92.69 88 GLU A N 1
ATOM 684 C CA . GLU A 1 88 ? -0.044 -12.129 4.597 1.00 92.69 88 GLU A CA 1
ATOM 685 C C . GLU A 1 88 ? -1.157 -11.127 4.907 1.00 92.69 88 GLU A C 1
ATOM 687 O O . GLU A 1 88 ? -2.159 -11.518 5.507 1.00 92.69 88 GLU A O 1
ATOM 692 N N . VAL A 1 89 ? -1.050 -9.877 4.439 1.00 93.69 89 VAL A N 1
ATOM 693 C CA . VAL A 1 89 ? -2.106 -8.863 4.609 1.00 93.69 89 VAL A CA 1
ATOM 694 C C . VAL A 1 89 ? -3.407 -9.327 3.954 1.00 93.69 89 VAL A C 1
ATOM 696 O O . VAL A 1 89 ? -4.442 -9.361 4.615 1.00 93.69 89 VAL A O 1
ATOM 699 N N . ILE A 1 90 ? -3.369 -9.768 2.693 1.00 91.69 90 ILE A N 1
ATOM 700 C CA . ILE A 1 90 ? -4.573 -10.234 1.980 1.00 91.69 90 ILE A CA 1
ATOM 701 C C . ILE A 1 90 ? -5.198 -11.443 2.687 1.00 91.69 90 ILE A C 1
ATOM 703 O O . ILE A 1 90 ? -6.413 -11.488 2.899 1.00 91.69 90 ILE A O 1
ATOM 707 N N . THR A 1 91 ? -4.375 -12.425 3.061 1.00 89.88 91 THR A N 1
ATOM 708 C CA . THR A 1 91 ? -4.846 -13.657 3.710 1.00 89.88 91 THR A CA 1
ATOM 709 C C . THR A 1 91 ? -5.444 -13.360 5.084 1.00 89.88 91 THR A C 1
ATOM 711 O O . THR A 1 91 ? -6.485 -13.923 5.427 1.00 89.88 91 THR A O 1
ATOM 714 N N . THR A 1 92 ? -4.825 -12.460 5.847 1.00 91.31 92 THR A N 1
ATOM 715 C CA . THR A 1 92 ? -5.296 -12.050 7.176 1.00 91.31 92 THR A CA 1
ATOM 716 C C . THR A 1 92 ? -6.598 -11.263 7.073 1.00 91.31 92 THR A C 1
ATOM 718 O O . THR A 1 92 ? -7.579 -11.653 7.698 1.00 91.31 92 THR A O 1
ATOM 721 N N . CYS A 1 93 ? -6.686 -10.261 6.188 1.00 90.81 93 CYS A N 1
ATOM 722 C CA . CYS A 1 93 ? -7.928 -9.512 5.968 1.00 90.81 93 CYS A CA 1
ATOM 723 C C . CYS A 1 93 ? -9.098 -10.419 5.561 1.00 90.81 93 CYS A C 1
ATOM 725 O O . CYS A 1 93 ? -10.232 -10.217 5.997 1.00 90.81 93 CYS A O 1
ATOM 727 N N . LEU A 1 94 ? -8.840 -11.431 4.728 1.00 88.75 94 LEU A N 1
ATOM 728 C CA . LEU A 1 94 ? -9.870 -12.378 4.313 1.00 88.75 94 LEU A CA 1
ATOM 729 C C . LEU A 1 94 ? -10.300 -13.298 5.467 1.00 88.75 94 LEU A C 1
ATOM 731 O O . LEU A 1 94 ? -11.493 -13.571 5.618 1.00 88.75 94 LEU A O 1
ATOM 735 N N . HIS A 1 95 ? -9.347 -13.743 6.288 1.00 87.12 95 HIS A N 1
ATOM 736 C CA . HIS A 1 95 ? -9.616 -14.534 7.488 1.00 87.12 95 HIS A CA 1
ATOM 737 C C . HIS A 1 95 ? -10.460 -13.753 8.507 1.00 87.12 95 HIS A C 1
ATOM 739 O O . HIS A 1 95 ? -11.449 -14.288 9.011 1.00 87.12 95 HIS A O 1
ATOM 745 N N . ASP A 1 96 ? -10.131 -12.482 8.733 1.00 87.88 96 ASP A N 1
ATOM 746 C CA . ASP A 1 96 ? -10.839 -11.603 9.669 1.00 87.88 96 ASP A CA 1
ATOM 747 C C . ASP A 1 96 ? -12.253 -11.250 9.183 1.00 87.88 96 ASP A C 1
ATOM 749 O O . ASP A 1 96 ? -13.178 -11.119 9.985 1.00 87.88 96 ASP A O 1
ATOM 753 N N . ALA A 1 97 ? -12.463 -11.154 7.865 1.00 87.31 97 ALA A N 1
ATOM 754 C CA . ALA A 1 97 ? -13.774 -10.859 7.289 1.00 87.31 97 ALA A CA 1
ATOM 755 C C . ALA A 1 97 ? -14.760 -12.045 7.351 1.00 87.31 97 ALA A C 1
ATOM 757 O O . ALA A 1 97 ? -15.967 -11.832 7.502 1.00 87.31 97 ALA A O 1
ATOM 758 N N . PHE A 1 98 ? -14.284 -13.294 7.235 1.00 86.06 98 PHE A N 1
ATOM 759 C CA . PHE A 1 98 ? -15.142 -14.492 7.210 1.00 86.06 98 PHE A CA 1
ATOM 760 C C . PHE A 1 98 ? -14.648 -15.616 8.141 1.00 86.06 98 PHE A C 1
ATOM 762 O O . PHE A 1 98 ? -14.450 -16.750 7.685 1.00 86.06 98 PHE A O 1
ATOM 769 N N . PRO A 1 99 ? -14.536 -15.370 9.461 1.00 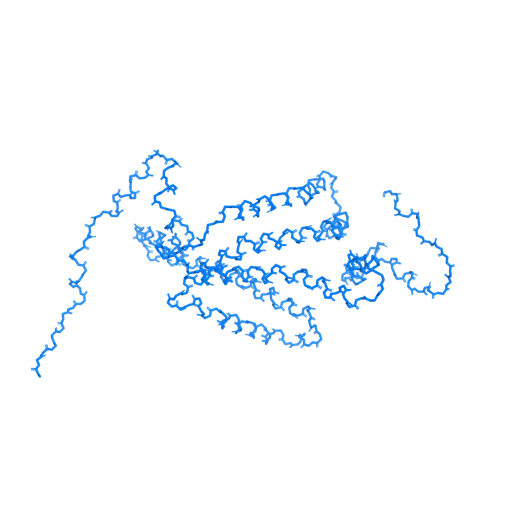79.38 99 PRO A N 1
ATOM 770 C CA . PRO A 1 99 ? -13.915 -16.310 10.398 1.00 79.38 99 PRO A CA 1
ATOM 771 C C . PRO A 1 99 ? -14.586 -17.692 10.376 1.00 79.38 99 PRO A C 1
ATOM 773 O O . PRO A 1 99 ? -13.918 -18.720 10.294 1.00 79.38 99 PRO A O 1
ATOM 776 N N . LYS A 1 100 ? -15.925 -17.732 10.306 1.00 76.50 100 LYS A N 1
ATOM 777 C CA . LYS A 1 100 ? -16.723 -18.974 10.350 1.00 76.50 100 LYS A CA 1
ATOM 778 C C . LYS A 1 100 ? -16.462 -19.948 9.192 1.00 76.50 100 LYS A C 1
ATOM 780 O O . LYS A 1 100 ? -16.672 -21.147 9.355 1.00 76.50 100 LYS A O 1
ATOM 785 N N . PHE A 1 101 ? -16.050 -19.457 8.023 1.00 73.00 101 PHE A N 1
ATOM 786 C CA . PHE A 1 101 ? -15.832 -20.295 6.834 1.00 73.00 101 PHE A CA 1
ATOM 787 C C . PHE A 1 101 ? -14.353 -20.641 6.609 1.00 73.00 101 PHE A C 1
ATOM 789 O O . PHE A 1 101 ? -14.050 -21.591 5.880 1.00 73.00 101 PHE A O 1
ATOM 796 N N . ILE A 1 102 ? -13.439 -19.877 7.216 1.00 77.56 102 ILE A N 1
ATOM 797 C CA . ILE A 1 102 ? -12.036 -19.776 6.792 1.00 77.56 102 ILE A CA 1
ATOM 798 C C . ILE A 1 102 ? -11.044 -20.346 7.820 1.00 77.56 102 ILE A C 1
ATOM 800 O O . ILE A 1 102 ? -9.961 -20.787 7.431 1.00 77.56 102 ILE A O 1
ATOM 804 N N . GLU A 1 103 ? -11.443 -20.482 9.087 1.00 72.44 103 GLU A N 1
ATOM 805 C CA . GLU A 1 103 ? -10.577 -20.887 10.208 1.00 72.44 103 GLU A CA 1
ATOM 806 C C . GLU A 1 103 ? -9.783 -22.189 9.963 1.00 72.44 103 GLU A C 1
ATOM 808 O O . GLU A 1 103 ? -8.606 -22.296 10.296 1.00 72.44 103 GLU A O 1
ATOM 813 N N . LYS A 1 104 ? -10.384 -23.183 9.293 1.00 76.94 104 LYS A N 1
ATOM 814 C CA . LYS A 1 104 ? -9.751 -24.497 9.043 1.00 76.94 104 LYS A CA 1
ATOM 815 C C . LYS A 1 104 ? -9.053 -24.622 7.683 1.00 76.94 104 LYS A C 1
ATOM 817 O O . LYS A 1 104 ? -8.513 -25.683 7.376 1.00 76.94 104 LYS A O 1
ATOM 822 N N . LYS A 1 105 ? -9.092 -23.587 6.836 1.00 83.94 105 LYS A N 1
ATOM 823 C CA . LYS A 1 105 ? -8.655 -23.651 5.424 1.00 83.94 105 LYS A CA 1
ATOM 824 C C . LYS A 1 105 ? -7.628 -22.577 5.049 1.00 83.94 105 LYS A C 1
ATOM 826 O O . LYS A 1 105 ? -7.490 -22.255 3.870 1.00 83.94 105 LYS A O 1
ATOM 831 N N . ARG A 1 106 ? -6.867 -22.061 6.023 1.00 82.06 106 ARG A N 1
ATOM 832 C CA . ARG A 1 106 ? -5.875 -20.986 5.821 1.00 82.06 106 ARG A CA 1
ATOM 833 C C . ARG A 1 106 ? -4.897 -21.269 4.670 1.00 82.06 106 ARG A C 1
ATOM 835 O O . ARG A 1 106 ? -4.738 -20.435 3.787 1.00 82.06 106 ARG A O 1
ATOM 842 N N . ALA A 1 107 ? -4.310 -22.469 4.630 1.00 86.19 107 ALA A N 1
ATOM 843 C CA . ALA A 1 107 ? -3.354 -22.855 3.584 1.00 86.19 107 ALA A CA 1
ATOM 844 C C . ALA A 1 107 ? -3.984 -22.885 2.177 1.00 86.19 107 ALA A C 1
ATOM 846 O O . ALA A 1 107 ? -3.397 -22.396 1.211 1.00 86.19 107 ALA A O 1
ATOM 847 N N . PHE A 1 108 ? -5.207 -23.414 2.068 1.00 88.62 108 PHE A N 1
ATOM 848 C CA . PHE A 1 108 ? -5.946 -23.458 0.805 1.00 88.62 108 PHE A CA 1
ATOM 849 C C . PHE A 1 108 ? -6.268 -22.048 0.299 1.00 88.62 108 PHE A C 1
ATOM 851 O O . PHE A 1 108 ? -6.068 -21.751 -0.874 1.00 88.62 108 PHE A O 1
ATOM 858 N N . ILE A 1 109 ? -6.705 -21.160 1.191 1.00 87.81 109 ILE A N 1
ATOM 859 C CA . ILE A 1 109 ? -7.054 -19.778 0.847 1.00 87.81 109 ILE A CA 1
ATOM 860 C C . ILE A 1 109 ? -5.828 -18.987 0.401 1.00 87.81 109 ILE A C 1
ATOM 862 O O . ILE A 1 109 ? -5.902 -18.297 -0.612 1.00 87.81 109 ILE A O 1
ATOM 866 N N . SER A 1 110 ? -4.695 -19.146 1.087 1.00 89.69 110 SER A N 1
ATOM 867 C CA . SER A 1 110 ? -3.432 -18.537 0.661 1.00 89.69 110 SER A CA 1
ATOM 868 C C . SER A 1 110 ? -3.015 -19.027 -0.732 1.00 89.69 110 SER A C 1
ATOM 870 O O . SER A 1 110 ? -2.679 -18.221 -1.594 1.00 89.69 110 SER A O 1
ATOM 872 N N . THR A 1 111 ? -3.150 -20.329 -1.019 1.00 91.12 111 THR A N 1
ATOM 873 C CA . THR A 1 111 ? -2.849 -20.876 -2.357 1.00 91.12 111 THR A CA 1
ATOM 874 C C . THR A 1 111 ? -3.770 -20.295 -3.432 1.00 91.12 111 THR A C 1
ATOM 876 O O . THR A 1 111 ? -3.299 -19.924 -4.506 1.00 91.12 111 THR A O 1
ATOM 879 N N . VAL A 1 112 ? -5.070 -20.167 -3.148 1.00 91.75 112 VAL A N 1
ATOM 880 C CA . VAL A 1 112 ? -6.032 -19.541 -4.069 1.00 91.75 112 VAL A CA 1
ATOM 881 C C . VAL A 1 112 ? -5.700 -18.064 -4.288 1.00 91.75 112 VAL A C 1
ATOM 883 O O . VAL A 1 112 ? -5.686 -17.618 -5.432 1.00 91.75 112 VAL A O 1
ATOM 886 N N . ALA A 1 113 ? -5.382 -17.314 -3.230 1.00 91.00 113 ALA A N 1
ATOM 887 C CA . ALA A 1 113 ? -4.984 -15.912 -3.337 1.00 91.00 113 ALA A CA 1
ATOM 888 C C . ALA A 1 113 ? -3.723 -15.754 -4.203 1.00 91.00 113 ALA A C 1
ATOM 890 O O . ALA A 1 113 ? -3.712 -14.936 -5.124 1.00 91.00 113 ALA A O 1
ATOM 891 N N . CYS A 1 114 ? -2.700 -16.584 -3.979 1.00 93.19 114 CYS A N 1
ATOM 892 C CA . CYS A 1 114 ? -1.490 -16.613 -4.801 1.00 93.19 114 CYS A CA 1
ATOM 893 C C . CYS A 1 114 ? -1.790 -16.960 -6.265 1.00 93.19 114 CYS A C 1
ATOM 895 O O . CYS A 1 114 ? -1.254 -16.313 -7.163 1.00 93.19 114 CYS A O 1
ATOM 897 N N . ALA A 1 115 ? -2.670 -17.932 -6.526 1.00 94.56 115 ALA A N 1
ATOM 898 C CA . ALA A 1 115 ? -3.071 -18.292 -7.886 1.00 94.56 115 ALA A CA 1
ATOM 899 C C . ALA A 1 115 ? -3.803 -17.139 -8.596 1.00 94.56 115 ALA A C 1
ATOM 901 O O . ALA A 1 115 ? -3.514 -16.850 -9.756 1.00 94.56 115 ALA A O 1
ATOM 902 N N . VAL A 1 116 ? -4.707 -16.439 -7.903 1.00 94.50 116 VAL A N 1
ATOM 903 C CA . VAL A 1 116 ? -5.401 -15.261 -8.448 1.00 94.50 116 VAL A CA 1
ATOM 904 C C . VAL A 1 116 ? -4.412 -14.130 -8.736 1.00 94.50 116 VAL A C 1
ATOM 906 O O . VAL A 1 116 ? -4.439 -13.572 -9.830 1.00 94.50 116 VAL A O 1
ATOM 909 N N . MET A 1 117 ? -3.503 -13.820 -7.806 1.00 92.12 117 MET A N 1
ATOM 910 C CA . MET A 1 117 ? -2.471 -12.796 -8.015 1.00 92.12 117 MET A CA 1
ATOM 911 C C . MET A 1 117 ? -1.534 -13.143 -9.176 1.00 92.12 117 MET A C 1
ATOM 913 O O . MET A 1 117 ? -1.195 -12.266 -9.966 1.00 92.12 117 MET A O 1
ATOM 917 N N . PHE A 1 118 ? -1.167 -14.417 -9.330 1.00 93.81 118 PHE A N 1
ATOM 918 C CA . PHE A 1 118 ? -0.383 -14.884 -10.471 1.00 93.81 118 PHE A CA 1
ATOM 919 C C . PHE A 1 118 ? -1.112 -14.632 -11.797 1.00 93.81 118 PHE A C 1
ATOM 921 O O . PHE A 1 118 ? -0.522 -14.068 -12.716 1.00 93.81 118 PHE A O 1
ATOM 928 N N . LEU A 1 119 ? -2.404 -14.975 -11.883 1.00 95.31 119 LEU A N 1
ATOM 929 C CA . LEU A 1 119 ? -3.215 -14.741 -13.084 1.00 95.31 119 LEU A CA 1
ATOM 930 C C . LEU A 1 119 ? -3.366 -13.248 -13.406 1.00 95.31 119 LEU A C 1
ATOM 932 O O . LEU A 1 119 ? -3.232 -12.860 -14.565 1.00 95.31 119 LEU A O 1
ATOM 936 N N . LEU A 1 120 ? -3.601 -12.409 -12.392 1.00 92.56 120 LEU A N 1
ATOM 937 C CA . LEU A 1 120 ? -3.686 -10.952 -12.552 1.00 92.56 120 LEU A CA 1
ATOM 938 C C . LEU A 1 120 ? -2.339 -10.319 -12.931 1.00 92.56 120 LEU A C 1
ATOM 940 O O . LEU A 1 120 ? -2.324 -9.270 -13.569 1.00 92.56 120 LEU A O 1
ATOM 944 N N . GLY A 1 121 ? -1.220 -10.954 -12.572 1.00 93.50 121 GLY A N 1
ATOM 945 C CA . GLY A 1 121 ? 0.131 -10.515 -12.921 1.00 93.50 121 GLY A CA 1
ATOM 946 C C . GLY A 1 121 ? 0.592 -10.912 -14.328 1.00 93.50 121 GLY A C 1
ATOM 947 O O . GLY A 1 121 ? 1.558 -10.333 -14.825 1.00 93.50 121 GLY A O 1
ATOM 948 N N . LEU A 1 122 ? -0.086 -11.849 -15.005 1.00 94.62 122 LEU A N 1
ATOM 949 C CA . LEU A 1 122 ? 0.298 -12.312 -16.348 1.00 94.62 122 LEU A CA 1
ATOM 950 C C . LEU A 1 122 ? 0.455 -11.185 -17.389 1.00 94.62 122 LEU A C 1
ATOM 952 O O . LEU A 1 122 ? 1.439 -11.228 -18.134 1.00 94.62 122 LEU A O 1
ATOM 956 N N . PRO A 1 123 ? -0.420 -10.157 -17.454 1.00 93.62 123 PRO A N 1
ATOM 957 C CA . PRO A 1 123 ? -0.248 -9.042 -18.388 1.00 93.62 123 PRO A CA 1
ATOM 958 C C . PRO A 1 123 ? 1.097 -8.318 -18.224 1.00 93.62 123 PRO A C 1
ATOM 960 O O . PRO A 1 123 ? 1.702 -7.913 -19.220 1.00 93.62 123 PRO A O 1
ATOM 963 N N . CYS A 1 124 ? 1.611 -8.225 -16.993 1.00 93.06 124 CYS A N 1
ATOM 964 C CA . CYS A 1 124 ? 2.868 -7.548 -16.669 1.00 93.06 124 CYS A CA 1
ATOM 965 C C . CYS A 1 124 ? 4.122 -8.327 -17.106 1.00 93.06 124 CYS A C 1
ATOM 967 O O . CYS A 1 124 ? 5.203 -7.748 -17.138 1.00 93.06 124 CYS A O 1
ATOM 969 N N . VAL A 1 125 ? 3.998 -9.612 -17.459 1.00 94.81 125 VAL A N 1
ATOM 970 C CA . VAL A 1 125 ? 5.117 -10.462 -17.924 1.00 94.81 125 VAL A CA 1
ATOM 971 C C . VAL A 1 125 ? 5.140 -10.591 -19.458 1.00 94.81 125 VAL A C 1
ATOM 973 O O . VAL A 1 125 ? 6.051 -11.176 -20.039 1.00 94.81 125 VAL A O 1
ATOM 976 N N . THR A 1 126 ? 4.148 -10.027 -20.152 1.00 94.94 126 THR A N 1
ATOM 977 C CA . THR A 1 126 ? 4.123 -10.002 -21.623 1.00 94.94 126 THR A CA 1
ATOM 978 C C . THR A 1 126 ? 5.206 -9.078 -22.200 1.00 94.94 126 THR A C 1
ATOM 980 O O . THR A 1 126 ? 5.816 -8.290 -21.483 1.00 94.94 126 THR A O 1
ATOM 983 N N . GLN A 1 127 ? 5.422 -9.106 -23.522 1.00 92.00 127 GLN A N 1
ATOM 984 C CA . GLN A 1 127 ? 6.353 -8.182 -24.197 1.00 92.00 127 GLN A CA 1
ATOM 985 C C . GLN A 1 127 ? 6.004 -6.700 -23.966 1.00 92.00 127 GLN A C 1
ATOM 987 O O . GLN A 1 127 ? 6.890 -5.850 -23.957 1.00 92.00 127 GLN A O 1
ATOM 992 N N . ALA A 1 128 ? 4.723 -6.392 -23.736 1.00 89.38 128 ALA A N 1
ATOM 993 C CA . ALA A 1 128 ? 4.243 -5.056 -23.385 1.00 89.38 128 ALA A CA 1
ATOM 994 C C . ALA A 1 128 ? 4.195 -4.809 -21.862 1.00 89.38 128 ALA A C 1
ATOM 996 O O . ALA A 1 128 ? 3.661 -3.795 -21.415 1.00 89.38 128 ALA A O 1
ATOM 997 N N . GLY A 1 129 ? 4.729 -5.725 -21.054 1.00 91.94 129 GLY A N 1
ATOM 998 C CA . GLY A 1 129 ? 4.591 -5.736 -19.602 1.00 91.94 129 GLY A CA 1
ATOM 999 C C . GLY A 1 129 ? 5.119 -4.482 -18.915 1.00 91.94 129 GLY A C 1
ATOM 1000 O O . GLY A 1 129 ? 4.477 -3.969 -18.004 1.00 91.94 129 GLY A O 1
ATOM 1001 N N . ILE A 1 130 ? 6.229 -3.920 -19.403 1.00 87.75 130 ILE A N 1
ATOM 1002 C CA . ILE A 1 130 ? 6.803 -2.700 -18.826 1.00 87.75 130 ILE A CA 1
ATOM 1003 C C . ILE A 1 130 ? 5.861 -1.494 -18.944 1.00 87.75 130 ILE A C 1
ATOM 1005 O O . ILE A 1 130 ? 5.778 -0.702 -18.013 1.00 87.75 130 ILE A O 1
ATOM 1009 N N . TYR A 1 131 ? 5.074 -1.404 -20.022 1.00 89.25 131 TYR A N 1
ATOM 1010 C CA . TYR A 1 131 ? 4.074 -0.346 -20.176 1.00 89.25 131 TYR A CA 1
ATOM 1011 C C . TYR A 1 131 ? 2.943 -0.490 -19.151 1.00 89.25 131 TYR A C 1
ATOM 1013 O O . TYR A 1 131 ? 2.506 0.492 -18.555 1.00 89.25 131 TYR A O 1
ATOM 1021 N N . TRP A 1 132 ? 2.492 -1.724 -18.898 1.00 91.50 132 TRP A N 1
ATOM 1022 C CA . TRP A 1 132 ? 1.500 -1.999 -17.856 1.00 91.50 132 TRP A CA 1
ATOM 1023 C C . TRP A 1 132 ? 2.024 -1.642 -16.467 1.00 91.50 132 TRP A C 1
ATOM 1025 O O . TRP A 1 132 ? 1.338 -0.949 -15.718 1.00 91.50 132 TRP A O 1
ATOM 1035 N N . VAL A 1 133 ? 3.247 -2.068 -16.144 1.00 90.44 133 VAL A N 1
ATOM 1036 C CA . VAL A 1 133 ? 3.882 -1.787 -14.850 1.00 90.44 133 VAL A CA 1
ATOM 1037 C C . VAL A 1 133 ? 4.035 -0.283 -14.642 1.00 90.44 133 VAL A C 1
ATOM 1039 O O . VAL A 1 133 ? 3.614 0.217 -13.605 1.00 90.44 133 VAL A O 1
ATOM 1042 N N . THR A 1 134 ? 4.556 0.456 -15.625 1.00 88.56 134 THR A N 1
ATOM 1043 C CA . THR A 1 134 ? 4.723 1.914 -15.517 1.00 88.56 134 THR A CA 1
ATOM 1044 C C . THR A 1 134 ? 3.385 2.645 -15.375 1.00 88.56 134 THR A C 1
ATOM 1046 O O . THR A 1 134 ? 3.283 3.566 -14.565 1.00 88.56 134 THR A O 1
ATOM 1049 N N . LEU A 1 135 ? 2.344 2.238 -16.110 1.00 89.62 135 LEU A N 1
ATOM 1050 C CA . LEU A 1 135 ? 1.016 2.850 -16.001 1.00 89.62 135 LEU A CA 1
ATOM 1051 C C . LEU A 1 135 ? 0.386 2.619 -14.617 1.00 89.62 135 LEU A C 1
ATOM 1053 O O . LEU A 1 135 ? -0.159 3.554 -14.021 1.00 89.62 135 LEU A O 1
ATOM 1057 N N . ILE A 1 136 ? 0.450 1.382 -14.115 1.00 90.69 136 ILE A N 1
ATOM 1058 C CA . ILE A 1 136 ? -0.121 0.997 -12.817 1.00 90.69 136 ILE A CA 1
ATOM 1059 C C . ILE A 1 136 ? 0.645 1.670 -11.675 1.00 90.69 136 ILE A C 1
ATOM 1061 O O . ILE A 1 136 ? 0.015 2.261 -10.799 1.00 90.69 136 ILE A O 1
ATOM 1065 N N . ASP A 1 137 ? 1.979 1.629 -11.707 1.00 89.06 137 ASP A N 1
ATOM 1066 C CA . ASP A 1 137 ? 2.844 2.244 -10.696 1.00 89.06 137 ASP A CA 1
ATOM 1067 C C . ASP A 1 137 ? 2.584 3.751 -10.591 1.00 89.06 137 ASP A C 1
ATOM 1069 O O . ASP A 1 137 ? 2.291 4.263 -9.510 1.00 89.06 137 ASP A O 1
ATOM 1073 N N . HIS A 1 138 ? 2.540 4.446 -11.732 1.00 87.69 138 HIS A N 1
ATOM 1074 C CA . HIS A 1 138 ? 2.253 5.877 -11.759 1.00 87.69 138 HIS A CA 1
ATOM 1075 C C . HIS A 1 138 ? 0.868 6.211 -11.181 1.00 87.69 138 HIS A C 1
ATOM 1077 O O . HIS A 1 138 ? 0.739 7.159 -10.402 1.00 87.69 138 HIS A O 1
ATOM 1083 N N . SER A 1 139 ? -0.154 5.418 -11.530 1.00 88.75 139 SER A N 1
ATOM 1084 C CA . SER A 1 139 ? -1.544 5.653 -11.110 1.00 88.75 139 SER A CA 1
ATOM 1085 C C . SER A 1 139 ? -1.779 5.340 -9.625 1.00 88.75 139 SER A C 1
ATOM 1087 O O . SER A 1 139 ? -2.536 6.048 -8.958 1.00 88.75 139 SER A O 1
ATOM 1089 N N . LEU A 1 140 ? -1.145 4.288 -9.091 1.00 90.50 140 LEU A N 1
ATOM 1090 C CA . LEU A 1 140 ? -1.349 3.828 -7.712 1.00 90.50 140 LEU A CA 1
ATOM 1091 C C . LEU A 1 140 ? -0.420 4.519 -6.704 1.00 90.50 140 LEU A C 1
ATOM 1093 O O . LEU A 1 140 ? -0.896 5.006 -5.675 1.00 90.50 140 LEU A O 1
ATOM 1097 N N . ALA A 1 141 ? 0.886 4.574 -6.979 1.00 82.75 141 ALA A N 1
ATOM 1098 C CA . ALA A 1 141 ? 1.875 5.051 -6.011 1.00 82.75 141 ALA A CA 1
ATOM 1099 C C . ALA A 1 141 ? 1.787 6.567 -5.780 1.00 82.75 141 ALA A C 1
ATOM 1101 O O . ALA A 1 141 ? 2.002 7.034 -4.662 1.00 82.75 141 ALA A O 1
ATOM 1102 N N . SER A 1 142 ? 1.425 7.333 -6.814 1.00 80.31 142 SER A N 1
ATOM 1103 C CA . SER A 1 142 ? 1.374 8.797 -6.732 1.00 80.31 142 SER A CA 1
ATOM 1104 C C . SER A 1 142 ? 0.130 9.293 -6.001 1.00 80.31 142 SER A C 1
ATOM 1106 O O . SER A 1 142 ? 0.224 10.137 -5.117 1.00 80.31 142 SER A O 1
ATOM 1108 N N . TRP A 1 143 ? -1.053 8.789 -6.360 1.00 85.94 143 TRP A N 1
ATOM 1109 C CA . TRP A 1 143 ? -2.316 9.381 -5.905 1.00 85.94 143 TRP A CA 1
ATOM 1110 C C . TRP A 1 143 ? -3.077 8.503 -4.933 1.00 85.94 143 TRP A C 1
ATOM 1112 O O . TRP A 1 143 ? -3.518 8.989 -3.894 1.00 85.94 143 TRP A O 1
ATOM 1122 N N . VAL A 1 144 ? -3.236 7.218 -5.256 1.00 93.44 144 VAL A N 1
ATOM 1123 C CA . VAL A 1 144 ? -4.064 6.310 -4.457 1.00 93.44 144 VAL A CA 1
ATOM 1124 C C . VAL A 1 144 ? -3.458 6.118 -3.075 1.00 93.44 144 VAL A C 1
ATOM 1126 O O . VAL A 1 144 ? -4.164 6.298 -2.086 1.00 93.44 144 VAL A O 1
ATOM 1129 N N . LEU A 1 145 ? -2.156 5.832 -2.989 1.00 92.69 145 LEU A N 1
ATOM 1130 C CA . LEU A 1 145 ? -1.487 5.620 -1.704 1.00 92.69 145 LEU A CA 1
ATOM 1131 C C . LEU A 1 145 ? -1.543 6.868 -0.807 1.00 92.69 145 LEU A C 1
ATOM 1133 O O . LEU A 1 145 ? -1.877 6.766 0.373 1.00 92.69 145 LEU A O 1
ATOM 1137 N N . LEU A 1 146 ? -1.281 8.053 -1.371 1.00 92.62 146 LEU A N 1
ATOM 1138 C CA . LEU A 1 146 ? -1.350 9.317 -0.629 1.00 92.62 146 LEU A CA 1
ATOM 1139 C C . LEU A 1 146 ? -2.780 9.652 -0.186 1.00 92.62 146 LEU A C 1
ATOM 1141 O O . LEU A 1 146 ? -2.982 10.102 0.942 1.00 92.62 146 LEU A O 1
ATOM 1145 N N . ALA A 1 147 ? -3.775 9.420 -1.047 1.00 93.75 147 ALA A N 1
ATOM 1146 C CA . ALA A 1 147 ? -5.177 9.652 -0.718 1.00 93.75 147 ALA A CA 1
ATOM 1147 C C . ALA A 1 147 ? -5.665 8.699 0.383 1.00 93.75 147 ALA A C 1
ATOM 1149 O O . ALA A 1 147 ? -6.291 9.154 1.339 1.00 93.75 147 ALA A O 1
ATOM 1150 N N . ILE A 1 148 ? -5.346 7.403 0.289 1.00 94.62 148 ILE A N 1
ATOM 1151 C CA . ILE A 1 148 ? -5.681 6.412 1.323 1.00 94.62 148 ILE A CA 1
ATOM 1152 C C . ILE A 1 148 ? -5.022 6.794 2.652 1.00 94.62 148 ILE A C 1
ATOM 1154 O O . ILE A 1 148 ? -5.725 6.898 3.655 1.00 94.62 148 ILE A O 1
ATOM 1158 N N . GLY A 1 149 ? -3.723 7.110 2.655 1.00 94.12 149 GLY A N 1
ATOM 1159 C CA . GLY A 1 149 ? -3.023 7.539 3.869 1.00 94.12 149 GLY A CA 1
ATOM 1160 C C . GLY A 1 149 ? -3.623 8.804 4.496 1.00 94.12 149 GLY A C 1
ATOM 1161 O O . GLY A 1 149 ? -3.725 8.911 5.718 1.00 94.12 149 GLY A O 1
ATOM 1162 N N . LEU A 1 150 ? -4.098 9.754 3.681 1.00 94.44 150 LEU A N 1
ATOM 1163 C CA . LEU A 1 150 ? -4.820 10.927 4.181 1.00 94.44 150 LEU A CA 1
ATOM 1164 C C . LEU A 1 150 ? -6.151 10.535 4.846 1.00 94.44 150 LEU A C 1
ATOM 1166 O O . LEU A 1 150 ? -6.456 11.028 5.935 1.00 94.44 150 LEU A O 1
ATOM 1170 N N . PHE A 1 151 ? -6.931 9.644 4.228 1.00 94.19 151 PHE A N 1
ATOM 1171 C CA . PHE A 1 151 ? -8.180 9.150 4.814 1.00 94.19 151 PHE A CA 1
ATOM 1172 C C . PHE A 1 151 ? -7.952 8.350 6.103 1.00 94.19 151 PHE A C 1
ATOM 1174 O O . PHE A 1 151 ? -8.740 8.500 7.036 1.00 94.19 151 PHE A O 1
ATOM 1181 N N . GLU A 1 152 ? -6.877 7.566 6.199 1.00 94.38 152 GLU A N 1
ATOM 1182 C CA . GLU A 1 152 ? -6.505 6.839 7.421 1.00 94.38 152 GLU A CA 1
ATOM 1183 C C . GLU A 1 152 ? -6.203 7.793 8.582 1.00 94.38 152 GLU A C 1
ATOM 1185 O O . GLU A 1 152 ? -6.750 7.639 9.676 1.00 94.38 152 GLU A O 1
ATOM 1190 N N . VAL A 1 153 ? -5.401 8.834 8.339 1.00 94.25 153 VAL A N 1
ATOM 1191 C CA . VAL A 1 153 ? -5.069 9.855 9.349 1.00 94.25 153 VAL A CA 1
ATOM 1192 C C . VAL A 1 153 ? -6.327 10.605 9.798 1.00 94.25 153 VAL A C 1
ATOM 1194 O O . VAL A 1 153 ? -6.534 10.812 10.997 1.00 94.25 153 VAL A O 1
ATOM 1197 N N . ILE A 1 154 ? -7.206 10.972 8.859 1.00 93.12 154 ILE A N 1
ATOM 1198 C CA . ILE A 1 154 ? -8.496 11.601 9.181 1.00 93.12 154 ILE A CA 1
ATOM 1199 C C . ILE A 1 154 ? -9.365 10.649 10.017 1.00 93.12 154 ILE A C 1
ATOM 1201 O O . ILE A 1 154 ? -9.926 11.057 11.039 1.00 93.12 154 ILE A O 1
ATOM 1205 N N . GLY A 1 155 ? -9.439 9.375 9.632 1.00 91.88 155 GLY A N 1
ATOM 1206 C CA . GLY A 1 155 ? -10.192 8.346 10.344 1.00 91.88 155 GLY A CA 1
ATOM 1207 C C . GLY A 1 155 ? -9.731 8.164 11.790 1.00 91.88 155 GLY A C 1
ATOM 1208 O O . GLY A 1 155 ? -10.545 8.224 12.712 1.00 91.88 155 GLY A O 1
ATOM 1209 N N . ILE A 1 156 ? -8.428 8.012 12.017 1.00 92.19 156 ILE A N 1
ATOM 1210 C CA . ILE A 1 156 ? -7.884 7.738 13.353 1.00 92.19 156 ILE A CA 1
ATOM 1211 C C . ILE A 1 156 ? -7.932 8.991 14.239 1.00 92.19 156 ILE A C 1
ATOM 1213 O O . ILE A 1 156 ? -8.455 8.962 15.356 1.00 92.19 156 ILE A O 1
ATOM 1217 N N . PHE A 1 157 ? -7.413 10.126 13.768 1.00 92.12 157 PHE A N 1
ATOM 1218 C CA . PHE A 1 157 ? -7.201 11.276 14.653 1.00 92.12 157 PHE A CA 1
ATOM 1219 C C . PHE A 1 157 ? -8.416 12.199 14.768 1.00 92.12 157 PHE A C 1
ATOM 1221 O O . PHE A 1 157 ? -8.616 12.799 15.831 1.00 92.12 157 PHE A O 1
ATOM 1228 N N . TYR A 1 158 ? -9.252 12.295 13.730 1.00 90.25 158 TYR A N 1
ATOM 1229 C CA . TYR A 1 158 ? -10.417 13.187 13.729 1.00 90.25 158 TYR A CA 1
ATOM 1230 C C . TYR A 1 158 ? -11.738 12.455 13.980 1.00 90.25 158 TYR A C 1
ATOM 1232 O O . TYR A 1 158 ? -12.577 13.001 14.694 1.00 90.25 158 TYR A O 1
ATOM 1240 N N . ILE A 1 159 ? -11.932 11.245 13.434 1.00 90.38 159 ILE A N 1
ATOM 1241 C CA . ILE A 1 159 ? -13.179 10.480 13.633 1.00 90.38 159 ILE A CA 1
ATOM 1242 C C . ILE A 1 159 ? -13.124 9.674 14.936 1.00 90.38 159 ILE A C 1
ATOM 1244 O O . ILE A 1 159 ? -13.947 9.901 15.821 1.00 90.38 159 ILE A O 1
ATOM 1248 N N . TYR A 1 160 ? -12.151 8.768 15.083 1.00 89.06 160 TYR A N 1
ATOM 1249 C CA . TYR A 1 160 ? -12.001 7.968 16.306 1.00 89.06 160 TYR A CA 1
ATOM 1250 C C . TYR A 1 160 ? -11.593 8.839 17.507 1.00 89.06 160 TYR A C 1
ATOM 1252 O O . TYR A 1 160 ? -12.155 8.721 18.601 1.00 89.06 160 TYR A O 1
ATOM 1260 N N . GLY A 1 161 ? -10.686 9.789 17.263 1.00 89.25 161 GLY A N 1
ATOM 1261 C CA . GLY A 1 161 ? -10.268 10.822 18.203 1.00 89.25 161 GLY A CA 1
ATOM 1262 C C . GLY A 1 161 ? -8.901 10.521 18.809 1.00 89.25 161 GLY A C 1
ATOM 1263 O O . GLY A 1 161 ? -8.724 9.560 19.556 1.00 89.25 161 GLY A O 1
ATOM 1264 N N . GLY A 1 162 ? -7.929 11.398 18.556 1.00 88.12 162 GLY A N 1
ATOM 1265 C CA . GLY A 1 162 ? -6.539 11.208 18.977 1.00 88.12 162 GLY A CA 1
ATOM 1266 C C . GLY A 1 162 ? -6.344 11.038 20.485 1.00 88.12 162 GLY A C 1
ATOM 1267 O O . GLY A 1 162 ? -5.488 10.269 20.896 1.00 88.12 162 GLY A O 1
ATOM 1268 N N . SER A 1 163 ? -7.161 11.670 21.335 1.00 88.56 163 SER A N 1
ATOM 1269 C CA . SER A 1 163 ? -7.070 11.465 22.792 1.00 88.56 163 SER A CA 1
ATOM 1270 C C . SER A 1 163 ? -7.438 10.042 23.226 1.00 88.56 163 SER A C 1
ATOM 1272 O O . SER A 1 163 ? -6.931 9.580 24.243 1.00 88.56 163 SER A O 1
ATOM 1274 N N . ARG A 1 164 ? -8.323 9.353 22.489 1.00 87.19 164 ARG A N 1
ATOM 1275 C CA . ARG A 1 164 ? -8.644 7.938 22.739 1.00 87.19 164 ARG A CA 1
ATOM 1276 C C . ARG A 1 164 ? -7.504 7.052 22.255 1.00 87.19 164 ARG A C 1
ATOM 1278 O O . ARG A 1 164 ? -7.002 6.254 23.029 1.00 87.19 164 ARG A O 1
ATOM 1285 N N . PHE A 1 165 ? -7.003 7.325 21.052 1.00 90.25 165 PHE A N 1
ATOM 1286 C CA . PHE A 1 165 ? -5.854 6.619 20.485 1.00 90.25 165 PHE A CA 1
ATOM 1287 C C . PHE A 1 165 ? -4.600 6.687 21.376 1.00 90.25 165 PHE A C 1
ATOM 1289 O O . PHE A 1 165 ? -3.903 5.695 21.556 1.00 90.25 165 PHE A O 1
ATOM 1296 N N . ILE A 1 166 ? -4.337 7.841 21.998 1.00 90.50 166 ILE A N 1
ATOM 1297 C CA . ILE A 1 166 ? -3.249 8.003 22.974 1.00 90.50 166 ILE A CA 1
ATOM 1298 C C . ILE A 1 166 ? -3.440 7.076 24.178 1.00 90.50 166 ILE A C 1
ATOM 1300 O O . ILE A 1 166 ? -2.495 6.400 24.570 1.00 90.50 166 ILE A O 1
ATOM 1304 N N . LYS A 1 167 ? -4.655 7.007 24.735 1.00 87.19 167 LYS A N 1
ATOM 1305 C CA . LYS A 1 167 ? -4.965 6.122 25.868 1.00 87.19 167 LYS A CA 1
ATOM 1306 C C . LYS A 1 167 ? -4.797 4.651 25.499 1.00 87.19 167 LYS A C 1
ATOM 1308 O O . LYS A 1 167 ? -4.260 3.891 26.299 1.00 87.19 167 LYS A O 1
ATOM 1313 N N . ASP A 1 168 ? -5.193 4.268 24.286 1.00 87.69 168 ASP A N 1
ATOM 1314 C CA . ASP A 1 168 ? -5.004 2.901 23.793 1.00 87.69 168 ASP A CA 1
ATOM 1315 C C . ASP A 1 168 ? -3.509 2.547 23.718 1.00 87.69 168 ASP A C 1
ATOM 1317 O O . ASP A 1 168 ? -3.098 1.469 24.144 1.00 87.69 168 ASP A O 1
ATOM 1321 N N . ILE A 1 169 ? -2.661 3.475 23.264 1.00 89.69 169 ILE A N 1
ATOM 1322 C CA . ILE A 1 169 ? -1.204 3.275 23.256 1.00 89.69 169 ILE A CA 1
ATOM 1323 C C . ILE A 1 169 ? -0.629 3.243 24.682 1.00 89.69 169 ILE A C 1
ATOM 1325 O O . ILE A 1 169 ? 0.247 2.421 24.966 1.00 89.69 169 ILE A O 1
ATOM 1329 N N . GLU A 1 170 ? -1.100 4.102 25.592 1.00 89.38 170 GLU A N 1
ATOM 1330 C CA . GLU A 1 170 ? -0.678 4.081 27.002 1.00 89.38 170 GLU A CA 1
ATOM 1331 C C . GLU A 1 170 ? -1.037 2.764 27.690 1.00 89.38 170 GLU A C 1
ATOM 1333 O O . GLU A 1 170 ? -0.275 2.290 28.530 1.00 89.38 170 GLU A O 1
ATOM 1338 N N . MET A 1 171 ? -2.147 2.137 27.303 1.00 84.38 171 MET A N 1
ATOM 1339 C CA . MET A 1 171 ? -2.517 0.810 27.785 1.00 84.38 171 MET A CA 1
ATOM 1340 C C . MET A 1 171 ? -1.552 -0.281 27.294 1.00 84.38 171 MET A C 1
ATOM 1342 O O . MET A 1 171 ? -1.258 -1.210 28.041 1.00 84.38 171 MET A O 1
ATOM 1346 N N . MET A 1 172 ? -1.034 -0.172 26.065 1.00 86.25 172 MET A N 1
ATOM 1347 C CA . MET A 1 172 ? -0.126 -1.173 25.481 1.00 86.25 172 MET A CA 1
ATOM 1348 C C . MET A 1 172 ? 1.329 -1.022 25.947 1.00 86.25 172 MET A C 1
ATOM 1350 O O . MET A 1 172 ? 2.011 -2.017 26.182 1.00 86.25 172 MET A O 1
ATOM 1354 N N . ILE A 1 173 ? 1.828 0.215 26.041 1.00 89.19 173 ILE A N 1
ATOM 1355 C CA . ILE A 1 173 ? 3.262 0.515 26.242 1.00 89.19 173 ILE A CA 1
ATOM 1356 C C . ILE A 1 173 ? 3.532 1.120 27.637 1.00 89.19 173 ILE A C 1
ATOM 1358 O O . ILE A 1 173 ? 4.688 1.269 28.051 1.00 89.19 173 ILE A O 1
ATOM 1362 N N . GLY A 1 174 ? 2.480 1.464 28.381 1.00 86.69 174 GLY A N 1
ATOM 1363 C CA . GLY A 1 174 ? 2.554 2.206 29.638 1.00 86.69 174 GLY A CA 1
ATOM 1364 C C . GLY A 1 174 ? 2.523 3.725 29.439 1.00 86.69 174 GLY A C 1
ATOM 1365 O O . GLY A 1 174 ? 2.716 4.244 28.335 1.00 86.69 174 GLY A O 1
ATOM 1366 N N . THR A 1 175 ? 2.302 4.452 30.537 1.00 87.12 175 THR A N 1
ATOM 1367 C CA . THR A 1 175 ? 2.202 5.919 30.544 1.00 87.12 175 THR A CA 1
ATOM 1368 C C . THR A 1 175 ? 3.530 6.587 30.186 1.00 87.12 175 THR A C 1
ATOM 1370 O O . THR A 1 175 ? 4.620 6.095 30.501 1.00 87.12 175 THR A O 1
ATOM 1373 N N . LYS A 1 176 ? 3.453 7.728 29.494 1.00 91.31 176 LYS A N 1
ATOM 1374 C CA . LYS A 1 176 ? 4.624 8.492 29.032 1.00 91.31 176 LYS A CA 1
ATOM 1375 C C . LYS A 1 176 ? 4.548 9.946 29.489 1.00 91.31 176 LYS A C 1
ATOM 1377 O O . LYS A 1 176 ? 3.513 10.439 29.921 1.00 91.31 176 LYS A O 1
ATOM 1382 N N . GLY A 1 177 ? 5.679 10.644 29.400 1.00 91.38 177 GLY A N 1
ATOM 1383 C CA . GLY A 1 177 ? 5.766 12.054 29.773 1.00 91.38 177 G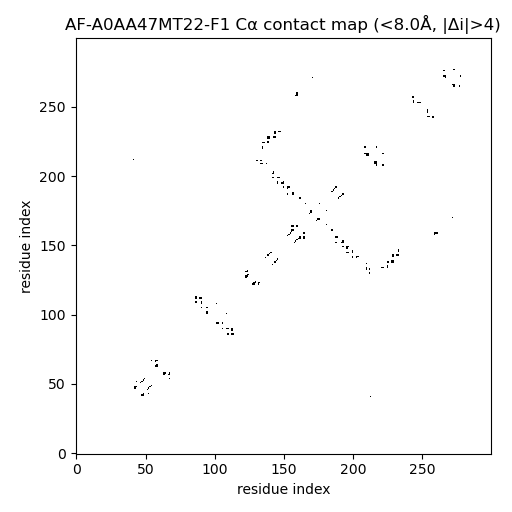LY A CA 1
ATOM 1384 C C . GLY A 1 177 ? 4.948 12.971 28.856 1.00 91.38 177 GLY A C 1
ATOM 1385 O O . GLY A 1 177 ? 4.755 12.694 27.674 1.00 91.38 177 GLY A O 1
ATOM 1386 N N . VAL A 1 178 ? 4.537 14.124 29.385 1.00 88.94 178 VAL A N 1
ATOM 1387 C CA . VAL A 1 178 ? 3.714 15.118 28.666 1.00 88.94 178 VAL A CA 1
ATOM 1388 C C . VAL A 1 178 ? 4.381 15.607 27.371 1.00 88.94 178 VAL A C 1
ATOM 1390 O O . VAL A 1 178 ? 3.717 15.754 26.347 1.00 88.94 178 VAL A O 1
ATOM 1393 N N . TRP A 1 179 ? 5.703 15.801 27.381 1.00 91.88 179 TRP A N 1
ATOM 1394 C CA . TRP A 1 179 ? 6.474 16.244 26.212 1.00 91.88 179 TRP A CA 1
ATOM 1395 C C . TRP A 1 179 ? 6.463 15.235 25.061 1.00 91.88 179 TRP A C 1
ATOM 1397 O O . TRP A 1 179 ? 6.391 15.628 23.898 1.00 91.88 179 TRP A O 1
ATOM 1407 N N . PHE A 1 180 ? 6.483 13.939 25.385 1.00 92.75 180 PHE A N 1
ATOM 1408 C CA . PHE A 1 180 ? 6.385 12.868 24.397 1.00 92.75 180 PHE A CA 1
ATOM 1409 C C . PHE A 1 180 ? 5.030 12.928 23.684 1.00 92.75 180 PHE A C 1
ATOM 1411 O O . PHE A 1 180 ? 4.972 12.938 22.456 1.00 92.75 180 PHE A O 1
ATOM 1418 N N . TRP A 1 181 ? 3.941 13.065 24.443 1.00 91.38 181 TRP A N 1
ATOM 1419 C CA . TRP A 1 181 ? 2.600 13.158 23.871 1.00 91.38 181 TRP A CA 1
ATOM 1420 C C . TRP A 1 181 ? 2.348 14.450 23.102 1.00 91.38 181 TRP A C 1
ATOM 1422 O O . TRP A 1 181 ? 1.642 14.424 22.096 1.00 91.38 181 TRP A O 1
ATOM 1432 N N . LEU A 1 182 ? 2.933 15.572 23.523 1.00 91.31 182 LEU A N 1
ATOM 1433 C CA . LEU A 1 182 ? 2.823 16.827 22.781 1.00 91.31 182 LEU A CA 1
ATOM 1434 C C . LEU A 1 182 ? 3.468 16.718 21.391 1.00 91.31 182 LEU A C 1
ATOM 1436 O O . LEU A 1 182 ? 2.858 17.147 20.412 1.00 91.31 182 LEU A O 1
ATOM 1440 N N . TYR A 1 183 ? 4.654 16.103 21.302 1.00 93.75 183 TYR A N 1
ATOM 1441 C CA . TYR A 1 183 ? 5.337 15.857 20.029 1.00 93.75 183 TYR A CA 1
ATOM 1442 C C . TYR A 1 183 ? 4.471 15.018 19.082 1.00 93.75 183 TYR A C 1
ATOM 1444 O O . TYR A 1 183 ? 4.161 15.462 17.977 1.00 93.75 183 TYR A O 1
ATOM 1452 N N . TRP A 1 184 ? 3.992 13.857 19.538 1.00 93.38 184 TRP A N 1
ATOM 1453 C CA . TRP A 1 184 ? 3.170 12.972 18.706 1.00 93.38 184 TRP A CA 1
ATOM 1454 C C . TRP A 1 184 ? 1.833 13.593 18.311 1.00 93.38 184 TRP A C 1
ATOM 1456 O O . TRP A 1 184 ? 1.418 13.468 17.161 1.00 93.38 184 TRP A O 1
ATOM 1466 N N . ARG A 1 185 ? 1.186 14.338 19.215 1.00 92.69 185 ARG A N 1
ATOM 1467 C CA . ARG A 1 185 ? -0.041 15.077 18.883 1.00 92.69 185 ARG A CA 1
ATOM 1468 C C . ARG A 1 185 ? 0.199 16.097 17.780 1.00 92.69 185 ARG A C 1
ATOM 1470 O O . ARG A 1 185 ? -0.617 16.184 16.868 1.00 92.69 185 ARG A O 1
ATOM 1477 N N . LEU A 1 186 ? 1.298 16.846 17.842 1.00 93.88 186 LEU A N 1
ATOM 1478 C CA . LEU A 1 186 ? 1.634 17.816 16.804 1.00 93.88 186 LEU A CA 1
ATOM 1479 C C . LEU A 1 186 ? 1.958 17.118 15.472 1.00 93.88 186 LEU A C 1
ATOM 1481 O O . LEU A 1 186 ? 1.500 17.562 14.420 1.00 93.88 186 LEU A O 1
ATOM 1485 N N . CYS A 1 187 ? 2.681 15.997 15.510 1.00 94.25 187 CYS A N 1
ATOM 1486 C CA . CYS A 1 187 ? 2.949 15.184 14.324 1.00 94.25 187 CYS A CA 1
ATOM 1487 C C . CYS A 1 187 ? 1.658 14.697 13.659 1.00 94.25 187 CYS A C 1
ATOM 1489 O O . CYS A 1 187 ? 1.456 14.944 12.473 1.00 94.25 187 CYS A O 1
ATOM 1491 N N . TRP A 1 188 ? 0.761 14.078 14.422 1.00 93.50 188 TRP A N 1
ATOM 1492 C CA . TRP A 1 188 ? -0.441 13.441 13.889 1.00 93.50 188 TRP A CA 1
ATOM 1493 C C . TRP A 1 188 ? -1.541 14.417 13.467 1.00 93.50 188 TRP A C 1
ATOM 1495 O O . TRP A 1 188 ? -2.198 14.183 12.457 1.00 93.50 188 TRP A O 1
ATOM 1505 N N . TYR A 1 189 ? -1.740 15.516 14.201 1.00 92.19 189 TYR A N 1
ATOM 1506 C CA . TYR A 1 189 ? -2.788 16.492 13.873 1.00 92.19 189 TYR A CA 1
ATOM 1507 C C . TYR A 1 189 ? -2.349 17.564 12.880 1.00 92.19 189 TYR A C 1
ATOM 1509 O O . TYR A 1 189 ? -3.202 18.158 12.225 1.00 92.19 189 TYR A O 1
ATOM 1517 N N . PHE A 1 190 ? -1.051 17.860 12.788 1.00 91.62 190 PHE A N 1
ATOM 1518 C CA . PHE A 1 190 ? -0.571 18.973 11.973 1.00 91.62 190 PHE A CA 1
ATOM 1519 C C . PHE A 1 190 ? 0.393 18.518 10.884 1.00 91.62 190 PHE A C 1
ATOM 1521 O O . PHE A 1 190 ? 0.086 18.681 9.705 1.00 91.62 190 PHE A O 1
ATOM 1528 N N . PHE A 1 191 ? 1.533 17.923 11.242 1.00 94.69 191 PHE A N 1
ATOM 1529 C CA . PHE A 1 191 ? 2.581 17.651 10.252 1.00 94.69 191 PHE A CA 1
ATOM 1530 C C . PHE A 1 191 ? 2.184 16.585 9.233 1.00 94.69 191 PHE A C 1
ATOM 1532 O O . PHE A 1 191 ? 2.253 16.851 8.036 1.00 94.69 191 PHE A O 1
ATOM 1539 N N . THR A 1 192 ? 1.740 15.410 9.677 1.00 94.56 192 THR A N 1
ATOM 1540 C CA . THR A 1 192 ? 1.351 14.312 8.785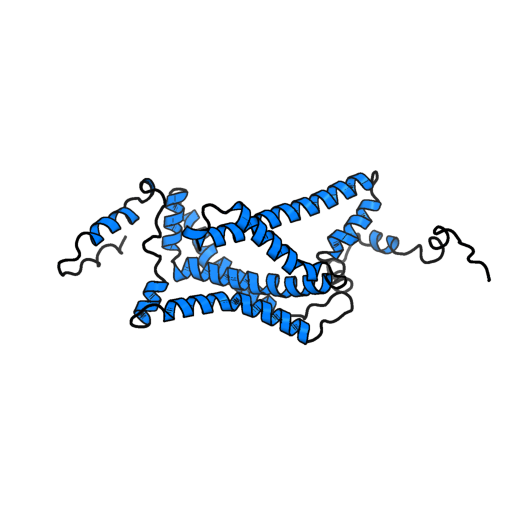 1.00 94.56 192 THR A CA 1
ATOM 1541 C C . THR A 1 192 ? 0.248 14.723 7.803 1.00 94.56 192 THR A C 1
ATOM 1543 O O . THR A 1 192 ? 0.483 14.620 6.601 1.00 94.56 192 THR A O 1
ATOM 1546 N N . PRO A 1 193 ? -0.920 15.243 8.234 1.00 94.31 193 PRO A N 1
ATOM 1547 C CA . PRO A 1 193 ? -1.972 15.605 7.287 1.00 94.31 193 PRO A CA 1
ATOM 1548 C C . PRO A 1 193 ? -1.563 16.765 6.373 1.00 94.31 193 PRO A C 1
ATOM 1550 O O . PRO A 1 193 ? -1.892 16.738 5.191 1.00 94.31 193 PRO A O 1
ATOM 1553 N N . CYS A 1 194 ? -0.817 17.758 6.875 1.00 95.38 194 CYS A N 1
ATOM 1554 C CA . CYS A 1 194 ? -0.381 18.899 6.068 1.00 95.38 194 CYS A CA 1
ATOM 1555 C C . CYS A 1 194 ? 0.626 18.487 4.986 1.00 95.38 194 CYS A C 1
ATOM 1557 O O . CYS A 1 194 ? 0.454 18.848 3.824 1.00 95.38 194 CYS A O 1
ATOM 1559 N N . ILE A 1 195 ? 1.642 17.693 5.342 1.00 94.94 195 ILE A N 1
ATOM 1560 C CA . ILE A 1 195 ? 2.660 17.223 4.393 1.00 94.94 195 ILE A CA 1
ATOM 1561 C C . ILE A 1 195 ? 2.029 16.287 3.359 1.00 94.94 195 ILE A C 1
ATOM 1563 O O . ILE A 1 195 ? 2.245 16.480 2.164 1.00 94.94 195 ILE A O 1
ATOM 1567 N N . THR A 1 196 ? 1.209 15.321 3.782 1.00 94.00 196 THR A N 1
ATOM 1568 C CA . THR A 1 196 ? 0.544 14.397 2.850 1.00 94.00 196 THR A CA 1
ATOM 1569 C C . THR A 1 196 ? -0.402 15.139 1.905 1.00 94.00 196 THR A C 1
ATOM 1571 O O . THR A 1 196 ? -0.379 14.887 0.701 1.00 94.00 196 THR A O 1
ATOM 1574 N N . LEU A 1 197 ? -1.184 16.101 2.410 1.00 94.69 197 LEU A N 1
ATOM 1575 C CA . LEU A 1 197 ? -2.057 16.929 1.574 1.00 94.69 197 LEU A CA 1
ATOM 1576 C C . LEU A 1 197 ? -1.251 17.795 0.598 1.00 94.69 197 LEU A C 1
ATOM 1578 O O . LEU A 1 197 ? -1.615 17.889 -0.571 1.00 94.69 197 LEU A O 1
ATOM 1582 N N . LEU A 1 198 ? -0.150 18.399 1.053 1.00 94.62 198 LEU A N 1
ATOM 1583 C CA . LEU A 1 198 ? 0.726 19.207 0.206 1.00 94.62 198 LEU A CA 1
ATOM 1584 C C . LEU A 1 198 ? 1.309 18.377 -0.941 1.00 94.62 198 LEU A C 1
ATOM 1586 O O . LEU A 1 198 ? 1.237 18.805 -2.092 1.00 94.62 198 LEU A O 1
ATOM 1590 N N . ILE A 1 199 ? 1.855 17.194 -0.644 1.00 92.88 199 ILE A N 1
ATOM 1591 C CA . ILE A 1 199 ? 2.430 16.309 -1.664 1.00 92.88 199 ILE A CA 1
ATOM 1592 C C . ILE A 1 199 ? 1.338 15.845 -2.634 1.00 92.88 199 ILE A C 1
ATOM 1594 O O . ILE A 1 199 ? 1.560 15.878 -3.842 1.00 92.88 199 ILE A O 1
ATOM 1598 N N . LEU A 1 200 ? 0.148 15.488 -2.140 1.00 92.38 200 LEU A N 1
ATOM 1599 C CA . LEU A 1 200 ? -0.976 15.083 -2.988 1.00 92.38 200 LEU A CA 1
ATOM 1600 C C . LEU A 1 200 ? -1.411 16.210 -3.938 1.00 92.38 200 LEU A C 1
ATOM 1602 O O . LEU A 1 200 ? -1.554 15.983 -5.138 1.00 92.38 200 LEU A O 1
ATOM 1606 N N . VAL A 1 201 ? -1.579 17.435 -3.431 1.00 93.12 201 VAL A N 1
ATOM 1607 C CA . VAL A 1 201 ? -1.963 18.595 -4.253 1.00 93.12 201 VAL A CA 1
ATOM 1608 C C . VAL A 1 201 ? -0.881 18.914 -5.281 1.00 93.12 201 VAL A C 1
ATOM 1610 O O . VAL A 1 201 ? -1.197 19.102 -6.453 1.00 93.12 201 VAL A O 1
ATOM 1613 N N . MET A 1 202 ? 0.391 18.928 -4.878 1.00 90.62 202 MET A N 1
ATOM 1614 C CA . MET A 1 202 ? 1.498 19.171 -5.807 1.00 90.62 202 MET A CA 1
ATOM 1615 C C . MET A 1 202 ? 1.596 18.077 -6.874 1.00 90.62 202 MET A C 1
ATOM 1617 O O . MET A 1 202 ? 1.821 18.392 -8.039 1.00 90.62 202 MET A O 1
ATOM 1621 N N . SER A 1 203 ? 1.366 16.815 -6.506 1.00 88.94 203 SER A N 1
ATOM 1622 C CA . SER A 1 203 ? 1.343 15.686 -7.440 1.00 88.94 203 SER A CA 1
ATOM 1623 C C . SER A 1 203 ? 0.214 15.801 -8.472 1.00 88.94 203 SER A C 1
ATOM 1625 O O . SER A 1 203 ? 0.418 15.460 -9.635 1.00 88.94 203 SER A O 1
ATOM 1627 N N . LEU A 1 204 ? -0.954 16.323 -8.082 1.00 87.38 204 LEU A N 1
ATOM 1628 C CA . LEU A 1 204 ? -2.075 16.555 -8.999 1.00 87.38 204 LEU A CA 1
ATOM 1629 C C . LEU A 1 204 ? -1.853 17.773 -9.907 1.00 87.38 204 LEU A C 1
ATOM 1631 O O . LEU A 1 204 ? -2.169 17.719 -11.092 1.00 87.38 204 LEU A O 1
ATOM 1635 N N . VAL A 1 205 ? -1.312 18.871 -9.368 1.00 90.25 205 VAL A N 1
ATOM 1636 C CA . VAL A 1 205 ? -1.050 20.103 -10.137 1.00 90.25 205 VAL A CA 1
ATOM 1637 C C . VAL A 1 205 ? 0.069 19.895 -11.155 1.00 90.25 205 VAL A C 1
ATOM 1639 O O . VAL A 1 205 ? -0.032 20.364 -12.285 1.00 90.25 205 VAL A O 1
ATOM 1642 N N . MET A 1 206 ? 1.119 19.173 -10.769 1.00 85.56 206 MET A N 1
ATOM 1643 C CA . MET A 1 206 ? 2.278 18.883 -11.616 1.00 85.56 206 MET A CA 1
ATOM 1644 C C . MET A 1 206 ? 2.110 17.564 -12.382 1.00 85.56 206 MET A C 1
ATOM 1646 O O . MET A 1 206 ? 3.102 16.911 -12.709 1.00 85.56 206 MET A O 1
ATOM 1650 N N . PHE A 1 207 ? 0.869 17.142 -12.645 1.00 84.38 207 PHE A N 1
ATOM 1651 C CA . PHE A 1 207 ? 0.611 15.908 -13.373 1.00 84.38 207 PHE A CA 1
ATOM 1652 C C . PHE A 1 207 ? 1.125 16.008 -14.812 1.00 84.38 207 PHE A C 1
ATOM 1654 O O . PHE A 1 207 ? 0.684 16.846 -15.600 1.00 84.38 207 PHE A O 1
ATOM 1661 N N . ILE A 1 208 ? 2.036 15.103 -15.154 1.00 82.31 208 ILE A N 1
ATOM 1662 C CA . ILE A 1 208 ? 2.541 14.903 -16.506 1.00 82.31 208 ILE A CA 1
ATOM 1663 C C . ILE A 1 208 ? 2.168 13.470 -16.890 1.00 82.31 208 ILE A C 1
ATOM 1665 O O . ILE A 1 208 ? 2.468 12.559 -16.113 1.00 82.31 208 ILE A O 1
ATOM 1669 N N . PRO A 1 209 ? 1.521 13.246 -18.050 1.00 82.88 209 PRO A N 1
ATOM 1670 C CA . PRO A 1 209 ? 1.194 11.903 -18.505 1.00 82.88 209 PRO A CA 1
ATOM 1671 C C . PRO A 1 209 ? 2.437 11.004 -18.488 1.00 82.88 209 PRO A C 1
ATOM 1673 O O . PRO A 1 209 ? 3.492 11.434 -18.967 1.00 82.88 209 PRO A O 1
ATOM 1676 N N . PRO A 1 210 ? 2.342 9.775 -17.946 1.00 82.44 210 PRO A N 1
ATOM 1677 C CA . PRO A 1 210 ? 3.479 8.870 -17.935 1.00 82.44 210 PRO A CA 1
ATOM 1678 C C . PRO A 1 210 ? 3.896 8.581 -19.377 1.00 82.44 210 PRO A C 1
ATOM 1680 O O . PRO A 1 210 ? 3.049 8.446 -20.257 1.00 82.44 210 PRO A O 1
ATOM 1683 N N . THR A 1 211 ? 5.198 8.481 -19.622 1.00 82.50 211 THR A N 1
ATOM 1684 C CA . THR A 1 211 ? 5.777 8.066 -20.904 1.00 82.50 211 THR A CA 1
ATOM 1685 C C . THR A 1 211 ? 6.837 7.007 -20.637 1.00 82.50 211 THR A C 1
ATOM 1687 O O . THR A 1 211 ? 7.467 6.997 -19.578 1.00 82.50 211 THR A O 1
ATOM 1690 N N . TYR A 1 212 ? 7.007 6.067 -21.566 1.00 79.12 212 TYR A N 1
ATOM 1691 C CA . TYR A 1 212 ? 8.070 5.068 -21.473 1.00 79.12 212 TYR A CA 1
ATOM 1692 C C . TYR A 1 212 ? 8.972 5.186 -22.702 1.00 79.12 212 TYR A C 1
ATOM 1694 O O . TYR A 1 212 ? 8.561 4.903 -23.829 1.00 79.12 212 TYR A O 1
ATOM 1702 N N . GLY A 1 213 ? 10.204 5.654 -22.488 1.00 76.50 213 GLY A N 1
ATOM 1703 C CA . GLY A 1 213 ? 11.136 5.967 -23.571 1.00 76.50 213 GLY A CA 1
ATOM 1704 C C . GLY A 1 213 ? 10.622 7.112 -24.447 1.00 76.50 213 GLY A C 1
ATOM 1705 O O . GLY A 1 213 ? 10.408 8.219 -23.963 1.00 76.50 213 GLY A O 1
ATOM 1706 N N . THR A 1 214 ? 10.444 6.842 -25.740 1.00 73.94 214 THR A N 1
ATOM 1707 C CA . THR A 1 214 ? 9.925 7.795 -26.738 1.00 73.94 214 THR A CA 1
ATOM 1708 C C . THR A 1 214 ? 8.446 7.582 -27.063 1.00 73.94 214 THR A C 1
ATOM 1710 O O . THR A 1 214 ? 7.898 8.301 -27.896 1.00 73.94 214 THR A O 1
ATOM 1713 N N . VAL A 1 215 ? 7.798 6.590 -26.445 1.00 80.81 215 VAL A N 1
ATOM 1714 C CA . VAL A 1 215 ? 6.412 6.224 -26.747 1.00 80.81 215 VAL A CA 1
ATOM 1715 C C . VAL A 1 215 ? 5.475 6.898 -25.751 1.00 80.81 215 VAL A C 1
ATOM 1717 O O . VAL A 1 215 ? 5.547 6.668 -24.539 1.00 80.81 215 VAL A O 1
ATOM 1720 N N . GLU A 1 216 ? 4.579 7.726 -26.280 1.00 85.94 216 GLU A N 1
ATOM 1721 C CA . GLU A 1 216 ? 3.504 8.349 -25.515 1.00 85.94 216 GLU A CA 1
ATOM 1722 C C . GLU A 1 216 ? 2.333 7.381 -25.327 1.00 85.94 216 GLU A C 1
ATOM 1724 O O . GLU A 1 216 ? 1.984 6.607 -26.224 1.00 85.94 216 GLU A O 1
ATOM 1729 N N . TYR A 1 217 ? 1.709 7.427 -24.149 1.00 86.88 217 TYR A N 1
ATOM 1730 C CA . TYR A 1 217 ? 0.549 6.588 -23.876 1.00 86.88 217 TYR A CA 1
ATOM 1731 C C . TYR A 1 217 ? -0.677 7.125 -24.615 1.00 86.88 217 TYR A C 1
ATOM 1733 O O . TYR A 1 217 ? -0.959 8.324 -24.568 1.00 86.88 217 TYR A O 1
ATOM 1741 N N . PRO A 1 218 ? -1.464 6.249 -25.257 1.00 91.38 218 PRO A N 1
ATOM 1742 C CA . PRO A 1 218 ? -2.703 6.667 -25.889 1.00 91.38 218 PRO A CA 1
ATOM 1743 C C . PRO A 1 218 ? -3.728 7.117 -24.838 1.00 91.38 218 PRO A C 1
ATOM 1745 O O . PRO A 1 218 ? -3.756 6.613 -23.713 1.00 91.38 218 PRO A O 1
ATOM 1748 N N . ASN A 1 219 ? -4.649 7.999 -25.236 1.00 91.31 219 ASN A N 1
ATOM 1749 C CA . ASN A 1 219 ? -5.668 8.566 -24.340 1.00 91.31 219 ASN A CA 1
ATOM 1750 C C . ASN A 1 219 ? -6.519 7.507 -23.617 1.00 91.31 219 ASN A C 1
ATOM 1752 O O . ASN A 1 219 ? -6.906 7.713 -22.470 1.00 91.31 219 ASN A O 1
ATOM 1756 N N . TRP A 1 220 ? -6.795 6.362 -24.253 1.00 92.25 220 TRP A N 1
ATOM 1757 C CA . TRP A 1 220 ? -7.526 5.265 -23.608 1.00 92.25 220 TRP A CA 1
ATOM 1758 C C . TRP A 1 220 ? -6.718 4.613 -22.475 1.00 92.25 220 TRP A C 1
ATOM 1760 O O . TRP A 1 220 ? -7.301 4.199 -21.477 1.00 92.25 220 TRP A O 1
ATOM 1770 N N . GLY A 1 221 ? -5.388 4.551 -22.601 1.00 89.81 221 GLY A N 1
ATOM 1771 C CA . GLY A 1 221 ? -4.498 4.014 -21.571 1.00 89.81 221 GLY A CA 1
ATOM 1772 C C . GLY A 1 221 ? -4.421 4.953 -20.373 1.00 89.81 221 GLY A C 1
ATOM 1773 O O . GLY A 1 221 ? -4.519 4.515 -19.229 1.00 89.81 221 GLY A O 1
ATOM 1774 N N . LEU A 1 222 ? -4.367 6.261 -20.632 1.00 90.31 222 LEU A N 1
ATOM 1775 C CA . LEU A 1 222 ? -4.451 7.260 -19.573 1.00 90.31 222 LEU A CA 1
ATOM 1776 C C . LEU A 1 222 ? -5.812 7.218 -18.856 1.00 90.31 222 LEU A C 1
ATOM 1778 O O . LEU A 1 222 ? -5.860 7.237 -17.626 1.00 90.31 222 LEU A O 1
ATOM 1782 N N . ALA A 1 223 ? -6.913 7.112 -19.606 1.00 93.00 223 ALA A N 1
ATOM 1783 C CA . ALA A 1 223 ? -8.249 6.963 -19.029 1.00 93.00 223 ALA A CA 1
ATOM 1784 C C . ALA A 1 223 ? -8.345 5.717 -18.134 1.00 93.00 223 ALA A C 1
ATOM 1786 O O . ALA A 1 223 ? -8.909 5.789 -17.044 1.00 93.00 223 ALA A O 1
ATOM 1787 N N . LEU A 1 224 ? -7.734 4.602 -18.549 1.00 93.06 224 LEU A N 1
ATOM 1788 C CA . LEU A 1 224 ? -7.670 3.383 -17.746 1.00 93.06 224 LEU A CA 1
ATOM 1789 C C . LEU A 1 224 ? -6.933 3.605 -16.414 1.00 93.06 224 LEU A C 1
ATOM 1791 O O . LEU A 1 224 ? -7.425 3.160 -15.378 1.00 93.06 224 LEU A O 1
ATOM 1795 N N . GLY A 1 225 ? -5.809 4.329 -16.419 1.00 91.69 225 GLY A N 1
ATOM 1796 C CA . GLY A 1 225 ? -5.080 4.692 -15.195 1.00 91.69 225 GLY A CA 1
ATOM 1797 C C . GLY A 1 225 ? -5.941 5.488 -14.208 1.00 91.69 225 GLY A C 1
ATOM 1798 O O . GLY A 1 225 ? -6.034 5.139 -13.028 1.00 91.69 225 GLY A O 1
ATOM 1799 N N . TRP A 1 226 ? -6.674 6.490 -14.703 1.00 91.19 226 TRP A N 1
ATOM 1800 C CA . TRP A 1 226 ? -7.636 7.247 -13.893 1.00 91.19 226 TRP A CA 1
ATOM 1801 C C . TRP A 1 226 ? -8.774 6.377 -13.354 1.00 91.19 226 TRP A C 1
ATOM 1803 O O . TRP A 1 226 ? -9.155 6.524 -12.192 1.00 91.19 226 TRP A O 1
ATOM 1813 N N . CYS A 1 227 ? -9.300 5.446 -14.154 1.00 94.12 227 CYS A N 1
ATOM 1814 C CA . CYS A 1 227 ? -10.327 4.510 -13.699 1.00 94.12 227 CYS A CA 1
ATOM 1815 C C . CYS A 1 227 ? -9.829 3.627 -12.548 1.00 94.12 227 CYS A C 1
ATOM 1817 O O . CYS A 1 227 ? -10.558 3.458 -11.571 1.00 94.12 227 CYS A O 1
ATOM 1819 N N . ILE A 1 228 ? -8.599 3.106 -12.632 1.00 92.56 228 ILE A N 1
ATOM 1820 C CA . ILE A 1 228 ? -7.983 2.312 -11.557 1.00 92.56 228 ILE A CA 1
ATOM 1821 C C . ILE A 1 228 ? -7.854 3.161 -10.285 1.00 92.56 228 ILE A C 1
ATOM 1823 O O . ILE A 1 228 ? -8.278 2.731 -9.212 1.00 92.56 228 ILE A O 1
ATOM 1827 N N . ALA A 1 229 ? -7.341 4.388 -10.407 1.00 92.50 229 ALA A N 1
ATOM 1828 C CA . ALA A 1 229 ? -7.146 5.268 -9.259 1.00 92.50 229 ALA A CA 1
ATOM 1829 C C . ALA A 1 229 ? -8.468 5.640 -8.565 1.00 92.50 229 ALA A C 1
ATOM 1831 O O . ALA A 1 229 ? -8.600 5.518 -7.343 1.00 92.50 229 ALA A O 1
ATOM 1832 N N . ILE A 1 230 ? -9.476 6.040 -9.346 1.00 93.31 230 ILE A N 1
ATOM 1833 C CA . ILE A 1 230 ? -10.803 6.395 -8.830 1.00 93.31 230 ILE A CA 1
ATOM 1834 C C . ILE A 1 230 ? -11.475 5.177 -8.199 1.00 93.31 230 ILE A C 1
ATOM 1836 O O . ILE A 1 230 ? -12.085 5.314 -7.140 1.00 93.31 230 ILE A O 1
ATOM 1840 N N . PHE A 1 231 ? -11.348 3.992 -8.802 1.00 94.88 231 PHE A N 1
ATOM 1841 C CA . PHE A 1 231 ? -11.921 2.766 -8.253 1.00 94.88 231 PHE A CA 1
ATOM 1842 C C . PHE A 1 231 ? -11.397 2.480 -6.841 1.00 94.88 231 PHE A C 1
ATOM 1844 O O . PHE A 1 231 ? -12.195 2.229 -5.940 1.00 94.88 231 PHE A O 1
ATOM 1851 N N . CYS A 1 232 ? -10.089 2.596 -6.610 1.00 93.62 232 CYS A N 1
ATOM 1852 C CA . CYS A 1 232 ? -9.515 2.402 -5.277 1.00 93.62 232 CYS A CA 1
ATOM 1853 C C . CYS A 1 232 ? -10.002 3.458 -4.272 1.00 93.62 232 CYS A C 1
ATOM 1855 O O . CYS A 1 232 ? -10.417 3.113 -3.166 1.00 93.62 232 CYS A O 1
ATOM 1857 N N . ILE A 1 233 ? -10.000 4.737 -4.658 1.00 93.38 233 ILE A N 1
ATOM 1858 C CA . ILE A 1 233 ? -10.374 5.837 -3.756 1.00 93.38 233 ILE A CA 1
ATOM 1859 C C . ILE A 1 233 ? -11.873 5.804 -3.425 1.00 93.38 233 ILE A C 1
ATOM 1861 O O . ILE A 1 233 ? -12.253 6.062 -2.284 1.00 93.38 233 ILE A O 1
ATOM 1865 N N . VAL A 1 234 ? -12.737 5.457 -4.386 1.00 93.94 234 VAL A N 1
ATOM 1866 C CA . VAL A 1 234 ? -14.199 5.485 -4.207 1.00 93.94 234 VAL A CA 1
ATOM 1867 C C . VAL A 1 234 ? -14.719 4.352 -3.317 1.00 93.94 234 VAL A C 1
ATOM 1869 O O . VAL A 1 234 ? -15.802 4.484 -2.749 1.00 93.94 234 VAL A O 1
ATOM 1872 N N . MET A 1 235 ? -13.962 3.263 -3.131 1.00 93.62 235 MET A N 1
ATOM 1873 C CA . MET A 1 235 ? -14.358 2.171 -2.227 1.00 93.62 235 MET A CA 1
ATOM 1874 C C . MET A 1 235 ? -14.548 2.648 -0.779 1.00 93.62 235 MET A C 1
ATOM 1876 O O . MET A 1 235 ? -15.456 2.176 -0.089 1.00 93.62 235 MET A O 1
ATOM 1880 N N . ILE A 1 236 ? -13.763 3.629 -0.324 1.00 92.31 236 ILE A N 1
ATOM 1881 C CA . ILE A 1 236 ? -13.871 4.195 1.029 1.00 92.31 236 ILE A CA 1
ATOM 1882 C C . ILE A 1 236 ? -15.230 4.899 1.237 1.00 92.31 236 ILE A C 1
ATOM 1884 O O . ILE A 1 236 ? -16.000 4.474 2.103 1.00 92.31 236 ILE A O 1
ATOM 1888 N N . PRO A 1 237 ? -15.614 5.927 0.452 1.00 91.12 237 PRO A N 1
ATOM 1889 C CA . PRO A 1 237 ? -16.925 6.550 0.602 1.00 91.12 237 PRO A CA 1
ATOM 1890 C C . PRO A 1 237 ? -18.073 5.601 0.232 1.00 91.12 237 PRO A C 1
ATOM 1892 O O . PRO A 1 237 ? -19.127 5.669 0.862 1.00 91.12 237 PRO A O 1
ATOM 1895 N N . ALA A 1 238 ? -17.898 4.691 -0.733 1.00 92.44 238 ALA A N 1
ATOM 1896 C CA . ALA A 1 238 ? -18.940 3.732 -1.103 1.00 92.44 238 ALA A CA 1
ATOM 1897 C C . ALA A 1 238 ? -19.299 2.793 0.061 1.00 92.44 238 ALA A C 1
ATOM 1899 O O . ALA A 1 238 ? -20.481 2.594 0.351 1.00 92.44 238 ALA A O 1
ATOM 1900 N N . THR A 1 239 ? -18.301 2.262 0.774 1.00 90.38 239 THR A N 1
ATOM 1901 C CA . THR A 1 239 ? -18.534 1.421 1.960 1.00 90.38 239 THR A CA 1
ATOM 1902 C C . THR A 1 239 ? -19.157 2.215 3.108 1.00 90.38 239 THR A C 1
ATOM 1904 O O . THR A 1 239 ? -20.092 1.723 3.748 1.00 90.38 239 THR A O 1
ATOM 1907 N N . ALA A 1 240 ? -18.732 3.465 3.320 1.00 88.56 240 ALA A N 1
ATOM 1908 C CA . ALA A 1 240 ? -19.347 4.360 4.301 1.00 88.56 240 ALA A CA 1
ATOM 1909 C C . ALA A 1 240 ? -20.837 4.623 3.994 1.00 88.56 240 ALA A C 1
ATOM 1911 O O . ALA A 1 240 ? -21.685 4.518 4.884 1.00 88.56 240 ALA A O 1
ATOM 1912 N N . LEU A 1 241 ? -21.180 4.896 2.729 1.00 90.12 241 LEU A N 1
ATOM 1913 C CA . LEU A 1 241 ? -22.563 5.103 2.283 1.00 90.12 241 LEU A CA 1
ATOM 1914 C C . LEU A 1 241 ? -23.407 3.830 2.396 1.00 90.12 241 LEU A C 1
ATOM 1916 O O . LEU A 1 241 ? -24.545 3.892 2.865 1.00 90.12 241 LEU A O 1
ATOM 1920 N N . TYR A 1 242 ? -22.851 2.675 2.024 1.00 92.00 242 TYR A N 1
ATOM 1921 C CA . TYR A 1 242 ? -23.521 1.382 2.162 1.00 92.00 242 TYR A CA 1
ATOM 1922 C C . TYR A 1 242 ? -23.900 1.098 3.624 1.00 92.00 242 TYR A C 1
ATOM 1924 O O . TYR A 1 242 ? -25.044 0.743 3.922 1.00 92.00 242 TYR A O 1
ATOM 1932 N N . LYS A 1 243 ? -22.975 1.333 4.563 1.00 87.69 243 LYS A N 1
ATOM 1933 C CA . LYS A 1 243 ? -23.245 1.183 6.001 1.00 87.69 243 LYS A CA 1
ATOM 1934 C C . LYS A 1 243 ? -24.273 2.200 6.506 1.00 87.69 243 LYS A C 1
ATOM 1936 O O . LYS A 1 243 ? -25.140 1.842 7.301 1.00 87.69 243 LYS A O 1
ATOM 1941 N N . LEU A 1 244 ? -24.243 3.436 6.006 1.00 87.50 244 LEU A N 1
ATOM 1942 C CA . LEU A 1 244 ? -25.210 4.480 6.366 1.00 87.50 244 LEU A CA 1
ATOM 1943 C C . LEU A 1 244 ? -26.640 4.176 5.891 1.00 87.50 244 LEU A C 1
ATOM 1945 O O . LEU A 1 244 ? -27.609 4.508 6.585 1.00 87.50 244 LEU A O 1
ATOM 1949 N N . ALA A 1 245 ? -26.777 3.526 4.735 1.00 87.00 245 ALA A N 1
ATOM 1950 C CA . ALA A 1 245 ? -28.064 3.089 4.206 1.00 87.00 245 ALA A CA 1
ATOM 1951 C C . ALA A 1 245 ? -28.671 1.926 5.014 1.00 87.00 245 ALA A C 1
ATOM 1953 O O . ALA A 1 245 ? -29.889 1.889 5.188 1.00 87.00 245 ALA A O 1
ATOM 1954 N N . GLY A 1 246 ? -27.841 1.017 5.541 1.00 84.06 246 GLY A N 1
ATOM 1955 C CA . GLY A 1 246 ? -28.294 -0.166 6.286 1.00 84.06 246 GLY A CA 1
ATOM 1956 C C . GLY A 1 246 ? -28.795 0.102 7.712 1.00 84.06 246 GLY A C 1
ATOM 1957 O O . GLY A 1 246 ? -29.628 -0.647 8.218 1.00 84.06 246 GLY A O 1
ATOM 1958 N N . VAL A 1 247 ? -28.327 1.167 8.370 1.00 86.38 247 VAL A N 1
ATOM 1959 C CA . VAL A 1 247 ? -28.742 1.509 9.745 1.00 86.38 247 VAL A CA 1
ATOM 1960 C C . VAL A 1 247 ? -30.068 2.271 9.725 1.00 86.38 247 VAL A C 1
ATOM 1962 O O . VAL A 1 247 ? -30.210 3.254 9.006 1.00 86.38 247 VAL A O 1
ATOM 1965 N N . GLN A 1 248 ? -31.037 1.877 10.552 1.00 74.75 248 GLN A N 1
ATOM 1966 C CA . GLN A 1 248 ? -32.317 2.584 10.679 1.00 74.75 248 GLN A CA 1
ATOM 1967 C C . GLN A 1 248 ? -32.214 3.798 11.627 1.00 74.75 248 GLN A C 1
ATOM 1969 O O . GLN A 1 248 ? -31.481 3.781 12.612 1.00 74.75 248 GLN A O 1
ATOM 1974 N N . GLY A 1 249 ? -32.960 4.876 11.344 1.00 79.50 249 GLY A N 1
ATOM 1975 C CA . GLY A 1 249 ? -33.050 6.069 12.209 1.00 79.50 249 GLY A CA 1
ATOM 1976 C C . GLY A 1 249 ? -32.835 7.410 11.496 1.00 79.50 249 GLY A C 1
ATOM 1977 O O . GLY A 1 249 ? -32.784 7.471 10.270 1.00 79.50 249 GLY A O 1
ATOM 1978 N N . SER A 1 250 ? -32.701 8.495 12.267 1.00 85.62 250 SER A N 1
ATOM 1979 C CA . SER A 1 250 ? -32.402 9.848 11.758 1.00 85.62 250 SER A CA 1
ATOM 1980 C C . SER A 1 250 ? -30.929 9.993 11.351 1.00 85.62 250 SER A C 1
ATOM 1982 O O . SER A 1 250 ? -30.051 9.458 12.029 1.00 85.62 250 SER A O 1
ATOM 1984 N N . PHE A 1 251 ? -30.644 10.752 10.286 1.00 81.94 251 PHE A N 1
ATOM 1985 C CA . PHE A 1 251 ? -29.307 10.904 9.686 1.00 81.94 251 PHE A CA 1
ATOM 1986 C C . PHE A 1 251 ? -28.207 11.236 10.708 1.00 81.94 251 PHE A C 1
ATOM 1988 O O . PHE A 1 251 ? -27.162 10.590 10.728 1.00 81.94 251 PHE A O 1
ATOM 1995 N N . ARG A 1 252 ? -28.464 12.179 11.628 1.00 79.44 252 ARG A N 1
ATOM 1996 C CA . ARG A 1 252 ? -27.492 12.562 12.672 1.00 79.44 252 ARG A CA 1
ATOM 1997 C C . ARG A 1 252 ? -27.188 11.425 13.649 1.00 79.44 252 ARG A C 1
ATOM 1999 O O . ARG A 1 252 ? -26.052 11.295 14.093 1.00 79.44 252 ARG A O 1
ATOM 2006 N N . LYS A 1 253 ? -28.195 10.610 13.986 1.00 82.44 253 LYS A N 1
ATOM 2007 C CA . LYS A 1 253 ? -28.029 9.458 14.883 1.00 82.44 253 LYS A CA 1
ATOM 2008 C C . LYS A 1 253 ? -27.249 8.343 14.184 1.00 82.44 253 LYS A C 1
ATOM 2010 O O . LYS A 1 253 ? -26.357 7.776 14.801 1.00 82.44 253 LYS A O 1
ATOM 2015 N N . ARG A 1 254 ? -27.521 8.097 12.895 1.00 85.69 254 ARG A N 1
ATOM 2016 C CA . ARG A 1 254 ? -26.778 7.115 12.087 1.00 85.69 254 ARG A CA 1
ATOM 2017 C C . ARG A 1 254 ? -25.305 7.489 11.944 1.00 85.69 254 ARG A C 1
ATOM 2019 O O . ARG A 1 254 ? -24.449 6.650 12.182 1.00 85.69 254 ARG A O 1
ATOM 2026 N N . LEU A 1 255 ? -25.014 8.749 11.611 1.00 83.81 255 LEU A N 1
ATOM 2027 C CA . LEU A 1 255 ? -23.634 9.214 11.464 1.00 83.81 255 LEU A CA 1
ATOM 2028 C C . LEU A 1 255 ? -22.869 9.115 12.788 1.00 83.81 255 LEU A C 1
ATOM 2030 O O . LEU A 1 255 ? -21.753 8.614 12.811 1.00 83.81 255 LEU A O 1
ATOM 2034 N N . ARG A 1 256 ? -23.489 9.525 13.903 1.00 83.25 256 ARG A N 1
ATOM 2035 C CA . ARG A 1 256 ? -22.867 9.395 15.227 1.00 83.25 256 ARG A CA 1
ATOM 2036 C C . ARG A 1 256 ? -22.561 7.937 15.578 1.00 83.25 256 ARG A C 1
ATOM 2038 O O . ARG A 1 256 ? -21.489 7.691 16.106 1.00 83.25 256 ARG A O 1
ATOM 2045 N N . LEU A 1 257 ? -23.476 7.014 15.275 1.00 84.00 257 LEU A N 1
ATOM 2046 C CA . LEU A 1 257 ? -23.299 5.583 15.536 1.00 84.00 257 LEU A CA 1
ATOM 2047 C C . LEU A 1 257 ? -22.173 4.970 14.685 1.00 84.00 257 LEU A C 1
ATOM 2049 O O . LEU A 1 257 ? -21.420 4.139 15.168 1.00 84.00 257 LEU A O 1
ATOM 2053 N N . LEU A 1 258 ? -22.041 5.381 13.421 1.00 83.88 258 LEU A N 1
ATOM 2054 C CA . LEU A 1 258 ? -20.979 4.884 12.536 1.00 83.88 258 LEU A CA 1
ATOM 2055 C C . LEU A 1 258 ? -19.604 5.483 12.851 1.00 83.88 258 LEU A C 1
ATOM 2057 O O . LEU A 1 258 ? -18.589 4.871 12.541 1.00 83.88 258 LEU A O 1
ATOM 2061 N N . CYS A 1 259 ? -19.568 6.679 13.441 1.00 83.88 259 CYS A N 1
ATOM 2062 C CA . CYS A 1 259 ? -18.335 7.320 13.896 1.00 83.88 259 CYS A CA 1
ATOM 2063 C C . CYS A 1 259 ? -17.963 6.961 15.345 1.00 83.88 259 CYS A C 1
ATOM 2065 O O . CYS A 1 259 ? -16.917 7.399 15.820 1.00 83.88 259 CYS A O 1
ATOM 2067 N N . SER A 1 260 ? -18.796 6.205 16.066 1.00 81.12 260 SER A N 1
ATOM 2068 C CA . SER A 1 260 ? -18.410 5.605 17.345 1.00 81.12 260 SER A CA 1
ATOM 2069 C C . SER A 1 260 ? -17.743 4.246 17.116 1.00 81.12 260 SER A C 1
ATOM 2071 O O . SER A 1 260 ? -18.157 3.524 16.207 1.00 81.12 260 SER A O 1
ATOM 2073 N N . PRO A 1 261 ? -16.727 3.887 17.921 1.00 81.12 261 PRO A N 1
ATOM 2074 C CA . PRO A 1 261 ? -16.155 2.547 17.878 1.00 81.12 261 PRO A CA 1
ATOM 2075 C C . PRO A 1 261 ? -17.220 1.483 18.171 1.00 81.12 261 PRO A C 1
ATOM 2077 O O . PRO A 1 261 ? -18.238 1.767 18.803 1.00 81.12 261 PRO A O 1
ATOM 2080 N N . SER A 1 262 ? -16.983 0.270 17.674 1.00 76.69 262 SER A N 1
ATOM 2081 C CA . SER A 1 262 ? -17.830 -0.892 17.963 1.00 76.69 262 SER A CA 1
ATOM 2082 C C . SER A 1 262 ? -17.796 -1.226 19.457 1.00 76.69 262 SER A C 1
ATOM 2084 O O . SER A 1 262 ? -16.782 -0.997 20.106 1.00 76.69 262 SER A O 1
ATOM 2086 N N . GLU A 1 263 ? -18.876 -1.798 19.990 1.00 72.31 263 GLU A N 1
ATOM 2087 C CA . GLU A 1 263 ? -18.931 -2.291 21.377 1.00 72.31 263 GLU A CA 1
ATOM 2088 C C . GLU A 1 263 ? -17.896 -3.400 21.640 1.00 72.31 263 GLU A C 1
ATOM 2090 O O . GLU A 1 263 ? -17.369 -3.505 22.742 1.00 72.31 263 GLU A O 1
ATOM 2095 N N . ASP A 1 264 ? -17.517 -4.160 20.606 1.00 71.12 264 ASP A N 1
ATOM 2096 C CA . ASP A 1 264 ? -16.473 -5.191 20.689 1.00 71.12 264 ASP A CA 1
ATOM 2097 C C . ASP A 1 264 ? -15.046 -4.595 20.696 1.00 71.12 264 ASP A C 1
ATOM 2099 O O . ASP A 1 264 ? -14.052 -5.323 20.786 1.00 71.12 264 ASP A O 1
ATOM 2103 N N . TRP A 1 265 ? -14.912 -3.268 20.557 1.00 76.62 265 TRP A N 1
ATOM 2104 C CA . TRP A 1 265 ? -13.624 -2.577 20.536 1.00 76.62 265 TRP A CA 1
ATOM 2105 C C . TRP A 1 265 ? -13.073 -2.401 21.954 1.00 76.62 265 TRP A C 1
ATOM 2107 O O . TRP A 1 265 ? -13.207 -1.356 22.589 1.00 76.62 265 TRP A O 1
ATOM 2117 N N . HIS A 1 266 ? -12.429 -3.453 22.442 1.00 75.94 266 HIS A N 1
ATOM 2118 C CA . HIS A 1 266 ? -11.757 -3.507 23.736 1.00 75.94 266 HIS A CA 1
ATOM 2119 C C . HIS A 1 266 ? -10.598 -4.521 23.683 1.00 75.94 266 HIS A C 1
ATOM 2121 O O . HIS A 1 266 ? -10.568 -5.372 22.788 1.00 75.94 266 HIS A O 1
ATOM 2127 N N . PRO A 1 267 ? -9.654 -4.503 24.643 1.00 75.94 267 PRO A N 1
ATOM 2128 C CA . PRO A 1 267 ? -8.577 -5.491 24.702 1.00 75.94 267 PRO A CA 1
ATOM 2129 C C . PRO A 1 267 ? -9.101 -6.932 24.630 1.00 75.94 267 PRO A C 1
ATOM 2131 O O . PRO A 1 267 ? -10.093 -7.268 25.279 1.00 75.94 267 PRO A O 1
ATOM 2134 N N . TYR A 1 268 ? -8.428 -7.781 23.843 1.00 71.06 268 TYR A N 1
ATOM 2135 C CA . TYR A 1 268 ? -8.848 -9.171 23.613 1.00 71.06 268 TYR A CA 1
ATOM 2136 C C . TYR A 1 268 ? -8.861 -9.996 24.907 1.00 71.06 268 TYR A C 1
ATOM 2138 O O . TYR A 1 268 ? -9.763 -10.795 25.135 1.00 71.06 268 TYR A O 1
ATOM 2146 N N . MET A 1 269 ? -7.861 -9.789 25.771 1.00 73.19 269 MET A N 1
ATOM 2147 C CA . MET A 1 269 ? -7.794 -10.436 27.079 1.00 73.19 269 MET A CA 1
ATOM 2148 C C . MET A 1 269 ? -8.476 -9.576 28.142 1.00 73.19 269 MET A C 1
ATOM 2150 O O . MET A 1 269 ? -8.130 -8.407 28.321 1.00 73.19 269 MET A O 1
ATOM 2154 N N . GLU A 1 270 ? -9.372 -10.190 28.916 1.00 72.31 270 GLU A N 1
ATOM 2155 C CA . GLU A 1 270 ? -10.136 -9.519 29.979 1.00 72.31 270 GLU A CA 1
ATOM 2156 C C . GLU A 1 270 ? -9.240 -8.870 31.044 1.00 72.31 270 GLU A C 1
ATOM 2158 O O . GLU A 1 270 ? -9.565 -7.807 31.566 1.00 72.31 270 GLU A O 1
ATOM 2163 N N . VAL A 1 271 ? -8.065 -9.451 31.304 1.00 72.25 271 VAL A N 1
ATOM 2164 C CA . VAL A 1 271 ? -7.076 -8.940 32.271 1.00 72.25 271 VAL A CA 1
ATOM 2165 C C . VAL A 1 271 ? -6.584 -7.529 31.914 1.00 72.25 271 VAL A C 1
ATOM 2167 O O . VAL A 1 271 ? -6.222 -6.759 32.801 1.00 72.25 271 VAL A O 1
ATOM 2170 N N . HIS A 1 272 ? -6.600 -7.155 30.632 1.00 70.94 272 HIS A N 1
ATOM 2171 C CA . HIS A 1 272 ? -6.148 -5.840 30.161 1.00 70.94 272 HIS A CA 1
ATOM 2172 C C . HIS A 1 272 ? -7.284 -4.832 29.981 1.00 70.94 272 HIS A C 1
ATOM 2174 O O . HIS A 1 272 ? -7.030 -3.687 29.619 1.00 70.94 272 HIS A O 1
ATOM 2180 N N . ARG A 1 273 ? -8.531 -5.228 30.258 1.00 71.12 273 ARG A N 1
ATOM 2181 C CA . ARG A 1 273 ? -9.720 -4.392 30.062 1.00 71.12 273 ARG A CA 1
ATOM 2182 C C . ARG A 1 273 ? -9.751 -3.170 31.012 1.00 71.12 273 ARG A C 1
ATOM 2184 O O . ARG A 1 273 ? -10.434 -2.190 30.723 1.00 71.12 273 ARG A O 1
ATOM 2191 N N . GLY A 1 274 ? -8.944 -3.163 32.082 1.00 66.50 274 GLY A N 1
ATOM 2192 C CA . GLY A 1 274 ? -8.810 -2.035 33.020 1.00 66.50 274 GLY A CA 1
ATOM 2193 C C . GLY A 1 274 ? -10.151 -1.580 33.621 1.00 66.50 274 GLY A C 1
ATOM 2194 O O . GLY A 1 274 ? -11.179 -2.220 33.428 1.00 66.50 274 GLY A O 1
ATOM 2195 N N . GLU A 1 275 ? -10.184 -0.456 34.342 1.00 61.72 275 GLU A N 1
ATOM 2196 C CA . GLU A 1 275 ? -11.459 0.105 34.838 1.00 61.72 275 GLU A CA 1
ATOM 2197 C C . GLU A 1 275 ? -12.301 0.736 33.713 1.00 61.72 275 GLU A C 1
ATOM 2199 O O . GLU A 1 275 ? -13.528 0.741 33.783 1.00 61.72 275 GLU A O 1
ATOM 2204 N N . GLN A 1 276 ? -11.651 1.217 32.646 1.00 57.25 276 GLN A N 1
ATOM 2205 C CA . GLN A 1 276 ? -12.286 1.939 31.536 1.00 57.25 276 GLN A CA 1
ATOM 2206 C C . GLN A 1 276 ? -13.232 1.085 30.685 1.00 57.25 276 GLN A C 1
ATOM 2208 O O . GLN A 1 276 ? -14.277 1.591 30.293 1.00 57.25 276 GLN A O 1
ATOM 2213 N N . TYR A 1 277 ? -12.898 -0.184 30.427 1.00 58.84 277 TYR A N 1
ATOM 2214 C CA . TYR A 1 277 ? -13.749 -1.097 29.651 1.00 58.84 277 TYR A CA 1
ATOM 2215 C C . TYR A 1 277 ? -14.459 -2.142 30.547 1.00 58.84 277 TYR A C 1
ATOM 2217 O O . TYR A 1 277 ? -15.241 -2.954 30.061 1.00 58.84 277 TYR A O 1
ATOM 2225 N N . SER A 1 278 ? -14.199 -2.154 31.863 1.00 50.62 278 SER A N 1
ATOM 2226 C CA . SER A 1 278 ? -14.861 -3.050 32.834 1.00 50.62 278 SER A CA 1
ATOM 2227 C C . SER A 1 278 ? -16.288 -2.595 33.183 1.00 50.62 278 SER A C 1
ATOM 2229 O O . SER A 1 278 ? -17.183 -3.424 33.351 1.00 50.62 278 SER A O 1
ATOM 2231 N N . GLN A 1 279 ? -16.545 -1.280 33.227 1.00 45.41 279 GLN A N 1
ATOM 2232 C CA . GLN A 1 279 ? -17.852 -0.747 33.641 1.00 45.41 279 GLN A CA 1
ATOM 2233 C C . GLN A 1 279 ? -18.979 -0.903 32.607 1.00 45.41 279 GLN A C 1
ATOM 2235 O O . GLN A 1 279 ? -20.151 -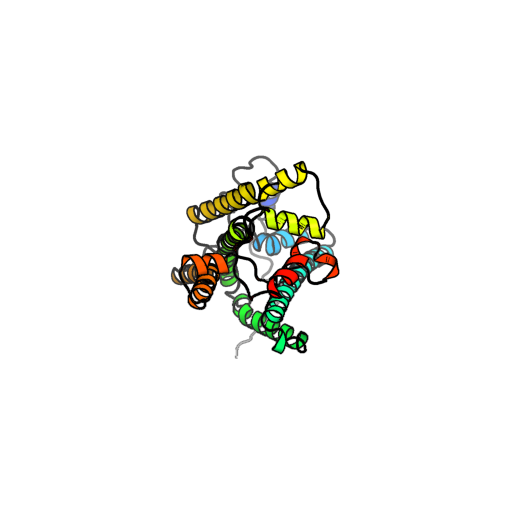0.765 32.958 1.00 45.41 279 GLN A O 1
ATOM 2240 N N . GLU A 1 280 ? -18.670 -1.253 31.359 1.00 45.94 280 GLU A N 1
ATOM 2241 C CA . GLU A 1 280 ? -19.681 -1.442 30.306 1.00 45.94 280 GLU A CA 1
ATOM 2242 C C . GLU A 1 280 ? -20.554 -2.694 30.554 1.00 45.94 280 GLU A C 1
ATOM 2244 O O . GLU A 1 280 ? -21.736 -2.729 30.203 1.00 45.94 280 GLU A O 1
ATOM 2249 N N . HIS A 1 281 ? -20.036 -3.672 31.311 1.00 36.94 281 HIS A N 1
ATOM 2250 C CA . HIS A 1 281 ? -20.810 -4.828 31.790 1.00 36.94 281 HIS A CA 1
ATOM 2251 C C . HIS A 1 281 ? -21.782 -4.494 32.932 1.00 36.94 281 HIS A C 1
ATOM 2253 O O . HIS A 1 281 ? -22.732 -5.241 33.158 1.00 36.94 281 HIS A O 1
ATOM 2259 N N . VAL A 1 282 ? -21.606 -3.369 33.635 1.00 36.78 282 VAL A N 1
ATOM 2260 C CA . VAL A 1 282 ? -22.485 -2.993 34.760 1.00 36.78 282 VAL A CA 1
ATOM 2261 C C . VAL A 1 282 ? -23.747 -2.270 34.270 1.00 36.78 282 VAL A C 1
ATOM 2263 O O . VAL A 1 282 ? -24.818 -2.437 34.851 1.00 36.78 282 VAL A O 1
ATOM 2266 N N . CYS A 1 283 ? -23.668 -1.530 33.161 1.00 34.09 283 CYS A N 1
ATOM 2267 C CA . CYS A 1 283 ? -24.812 -0.776 32.630 1.00 34.09 283 CYS A CA 1
ATOM 2268 C C . CYS A 1 283 ? -25.765 -1.608 31.756 1.00 34.09 283 CYS A C 1
ATOM 2270 O O . CYS A 1 283 ? -26.919 -1.224 31.583 1.00 34.09 283 CYS A O 1
ATOM 2272 N N . THR A 1 284 ? -25.332 -2.763 31.244 1.00 36.16 284 THR A N 1
ATOM 2273 C CA . THR A 1 284 ? -26.166 -3.610 30.365 1.00 36.16 284 THR A CA 1
ATOM 2274 C C . THR A 1 284 ? -26.996 -4.642 31.147 1.00 36.16 284 THR A C 1
ATOM 2276 O O . THR A 1 284 ? -27.896 -5.273 30.598 1.00 36.16 284 THR A O 1
ATOM 2279 N N . GLY A 1 285 ? -26.752 -4.778 32.458 1.00 28.14 285 GLY A N 1
ATOM 2280 C CA . GLY A 1 285 ? -27.527 -5.643 33.356 1.00 28.14 285 GLY A CA 1
ATOM 2281 C C . GLY A 1 285 ? -28.813 -5.020 33.912 1.00 28.14 285 GLY A C 1
ATOM 2282 O O . GLY A 1 285 ? -29.657 -5.751 34.417 1.00 28.14 285 GLY A O 1
ATOM 2283 N N . ASN A 1 286 ? -28.995 -3.698 33.797 1.00 29.88 286 ASN A N 1
ATOM 2284 C CA . ASN A 1 286 ? -30.142 -2.976 34.356 1.00 29.88 286 ASN A CA 1
ATOM 2285 C C . ASN A 1 286 ? -30.771 -2.040 33.314 1.00 29.88 286 ASN A C 1
ATOM 2287 O O . ASN A 1 286 ? -30.692 -0.821 33.426 1.00 29.88 286 ASN A O 1
ATOM 2291 N N . ILE A 1 287 ? -31.440 -2.602 32.304 1.00 35.41 287 ILE A N 1
ATOM 2292 C CA . ILE A 1 287 ? -32.372 -1.839 31.456 1.00 35.41 287 ILE A CA 1
ATOM 2293 C C . ILE A 1 287 ? -33.806 -2.258 31.797 1.00 35.41 287 ILE A C 1
ATOM 2295 O O . ILE A 1 287 ? -34.526 -2.810 30.974 1.00 35.41 287 ILE A O 1
ATOM 2299 N N . VAL A 1 288 ? -34.206 -1.997 33.044 1.00 35.12 288 VAL A N 1
ATOM 2300 C CA . VAL A 1 288 ? -35.585 -1.648 33.420 1.00 35.12 288 VAL A CA 1
ATOM 2301 C C . VAL A 1 288 ? -35.487 -0.644 34.569 1.00 35.12 288 VAL A C 1
ATOM 2303 O O . VAL A 1 288 ? -35.415 -1.046 35.724 1.00 35.12 288 VAL A O 1
ATOM 2306 N N . ALA A 1 289 ? -35.411 0.645 34.240 1.00 31.25 289 ALA A N 1
ATOM 2307 C CA . ALA A 1 289 ? -36.021 1.771 34.961 1.00 31.25 289 ALA A CA 1
ATOM 2308 C C . ALA A 1 289 ? -35.369 3.091 34.521 1.00 31.25 289 ALA A C 1
ATOM 2310 O O . ALA A 1 289 ? -34.148 3.211 34.440 1.00 31.25 289 ALA A O 1
ATOM 2311 N N . ASP A 1 290 ? -36.228 4.058 34.223 1.00 34.06 290 ASP A N 1
ATOM 2312 C CA . ASP A 1 290 ? -35.943 5.458 33.930 1.00 34.06 290 ASP A CA 1
ATOM 2313 C C . ASP A 1 290 ? -34.973 6.127 34.928 1.00 34.06 290 ASP A C 1
ATOM 2315 O O . ASP A 1 290 ? -35.223 6.070 36.125 1.00 34.06 290 ASP A O 1
ATOM 2319 N N . GLU A 1 291 ? -33.911 6.794 34.438 1.00 29.80 291 GLU A N 1
ATOM 2320 C CA . GLU A 1 291 ? -33.496 8.183 34.771 1.00 29.80 291 GLU A CA 1
ATOM 2321 C C . GLU A 1 291 ? -32.062 8.539 34.275 1.00 29.80 291 GLU A C 1
ATOM 2323 O O . GLU A 1 291 ? -31.265 7.656 33.949 1.00 29.80 291 GLU A O 1
ATOM 2328 N N . PRO A 1 292 ? -31.708 9.840 34.124 1.00 40.12 292 PRO A N 1
ATOM 2329 C CA . PRO A 1 292 ? -30.616 10.288 33.260 1.00 40.12 292 PRO A CA 1
ATOM 2330 C C . PRO A 1 292 ? -29.273 10.384 34.001 1.00 40.12 292 PRO A C 1
ATOM 2332 O O . PRO A 1 292 ? -28.920 11.435 34.534 1.00 40.12 292 PRO A O 1
ATOM 2335 N N . CYS A 1 293 ? -28.458 9.329 33.966 1.00 32.59 293 CYS A N 1
ATOM 2336 C CA . CYS A 1 293 ? -27.120 9.350 34.564 1.00 32.59 293 CYS A CA 1
ATOM 2337 C C . CYS A 1 293 ? -26.017 9.370 33.493 1.00 32.59 293 CYS A C 1
ATOM 2339 O O . CYS A 1 293 ? -25.465 8.338 33.139 1.00 32.59 293 CYS A O 1
ATOM 2341 N N . CYS A 1 294 ? -25.704 10.548 32.934 1.00 33.34 294 CYS A N 1
ATOM 2342 C CA . CYS A 1 294 ? -24.485 10.723 32.125 1.00 33.34 294 CYS A CA 1
ATOM 2343 C C . CYS A 1 294 ? -24.079 12.204 31.977 1.00 33.34 294 CYS A C 1
ATOM 2345 O O . CYS A 1 294 ? -24.006 12.737 30.869 1.00 33.34 294 CYS A O 1
ATOM 2347 N N . ARG A 1 295 ? -23.854 12.916 33.093 1.00 29.70 295 ARG A N 1
ATOM 2348 C CA . ARG A 1 295 ? -23.410 14.328 33.043 1.00 29.70 295 ARG A CA 1
ATOM 2349 C C . ARG A 1 295 ? -22.223 14.707 33.943 1.00 29.70 295 ARG A C 1
ATOM 2351 O O . ARG A 1 295 ? -21.973 15.896 34.079 1.00 29.70 295 ARG A O 1
ATOM 2358 N N . ILE A 1 296 ? -21.479 13.764 34.539 1.00 31.09 296 ILE A N 1
ATOM 2359 C CA . ILE A 1 296 ? -20.448 14.135 35.541 1.00 31.09 296 ILE A CA 1
ATOM 2360 C C . ILE A 1 296 ? -19.000 13.692 35.229 1.00 31.09 296 ILE A C 1
ATOM 2362 O O . ILE A 1 296 ? -18.082 14.349 35.698 1.00 31.09 296 ILE A O 1
ATOM 2366 N N . CYS A 1 297 ? -18.712 12.723 34.353 1.00 27.84 297 CYS A N 1
ATOM 2367 C CA . CYS A 1 297 ? -17.315 12.262 34.152 1.00 27.84 297 CYS A CA 1
ATOM 2368 C C . CYS A 1 297 ? -16.571 12.836 32.927 1.00 27.84 297 CYS A C 1
ATOM 2370 O O . CYS A 1 297 ? -15.699 12.182 32.363 1.00 27.84 297 CYS A O 1
ATOM 2372 N N . CYS A 1 298 ? -16.877 14.066 32.505 1.00 28.67 298 CYS A N 1
ATOM 2373 C CA . CYS A 1 298 ? -16.099 14.778 31.478 1.00 28.67 298 CYS A CA 1
ATOM 2374 C C . CYS A 1 298 ? -15.521 16.104 31.987 1.00 28.67 298 CYS A C 1
ATOM 2376 O O . CYS A 1 298 ? -15.550 17.081 31.252 1.00 28.67 298 CYS A O 1
ATOM 2378 N N . ILE A 1 299 ? -15.006 16.162 33.220 1.00 31.39 299 ILE A N 1
ATOM 2379 C CA . ILE A 1 299 ? -14.075 17.220 33.650 1.00 31.39 299 ILE A CA 1
ATOM 2380 C C . ILE A 1 299 ? -13.076 16.630 34.662 1.00 31.39 299 ILE A C 1
ATOM 2382 O O . ILE A 1 299 ? -13.369 16.588 35.852 1.00 31.39 299 ILE A O 1
ATOM 2386 N N . SER A 1 300 ? -11.922 16.169 34.169 1.00 27.80 300 SER A N 1
ATOM 2387 C CA . SER A 1 300 ? -10.583 16.253 34.795 1.00 27.80 300 SER A CA 1
ATOM 2388 C C . SER A 1 300 ? -9.553 15.595 33.887 1.00 27.80 300 SER A C 1
ATOM 2390 O O . SER A 1 300 ? -9.737 14.388 33.602 1.00 27.80 300 SER A O 1
#

Organism: Merluccius polli (NCBI:txid89951)

Mean predicted aligned error: 13.4 Å

pLDDT: mean 76.72, std 22.57, range [25.95, 96.38]

InterPro domains:
  IPR000175 Sodium:neurotransmitter symporter [PF00209] (1-244)
  IPR000175 Sodium:neurotransmitter symporter [PS50267] (1-249)
  IPR000175 Sodium:neurotransmitter symporter [PTHR11616] (1-262)
  IPR037272 Sodium:neurotransmitter symporter superfamily [SSF161070] (44-244)

Foldseek 3Di:
DDDDDDDDPPPVPPPDDDDDPPVVVVVPPDDDPPPPCPPPVACCDDPNCLPPVVLVVLVPDPVSVVVVVVSVVVVVVVVVVVVVVVLCVVLVVVCVVCVPVPVVPSVVVSVVVVVVVVVVQVCLPDPCNVVVVQLQCLLCVQAQVLLVQLVVLCLVPPLAHVVVVVVVVCLVPNDDDPVVSVVVCCCSVPVSNPVSVVSNVCCVVPDDQDDHDPDGDDPVSNVVSVVVSCVSNVVVVVVVVVQLVPDDDDSVVSSNVVSYDDLPPADPDPVSRPPVNVCVVVVVVDPPDDDDPDDPPPDD